Protein AF-A0A8R1IJ86-F1 (afdb_monomer_lite)

Secondary structure (DSSP, 8-state):
-HHHHHHHHHHHHHHHHHHHHHHHHHHGGG--SHHHHHHHHHHHHHHH---HHHHHHHHHHHHHHHHHHHHHTT--HHHHHHHHHHHHHHHIIIIIS-HHHHHHHHHHTS----HHHHHHHHTS-HHHHHHHHHHHHHHHHHHHHHHSSTT-SS--HHHHHHHHHHHHHHHHHHHHHHHHHHHHT--SHHHHHHHHHHHHHHHHSS--SSS-HHHHHHHHHHHHHHHHHHHHHHHHHHHHHHHHHHHHHHT--S----TT--------TTGGG---HHHHHHHS--

InterPro domains:
  IPR033370 Conserved oligomeric Golgi complex subunit 1 [PTHR31658] (14-273)

Foldseek 3Di:
DVVVVVVVVVVVVVVVLVVLLVVLLVVLLPDLDLVVLLVSLLSCCLSVVDAPVRSLVSSLVSPLVNLLVCVVVVHDLLVSLVSLQSSVVSLCVCQVVPVSLVSNCVCLVLPDDDVVRVVVLVPDDPVVVVVVSVVSPVSSVSSCVRQVPPPNGRDDPVVSLVSSAVSLLSSLQSLLVVVLVVLVPDQDVVVLVVVLVSLVVSLVPNHDPRDDSVVSSCSNNPCSSVVSVVVNVVVVVVVVVVVVVVVVVVVPPDDPPPPDPPPPDDPDPVVVPVDDPVVVVVPPPD

Structure (mmCIF, N/CA/C/O backbone):
data_AF-A0A8R1IJ86-F1
#
_entry.id   AF-A0A8R1IJ86-F1
#
loop_
_atom_site.group_PDB
_atom_site.id
_atom_site.type_symbol
_atom_site.label_atom_id
_atom_site.label_alt_id
_atom_site.label_comp_id
_atom_site.label_asym_id
_atom_site.label_entity_id
_atom_site.label_seq_id
_atom_site.pdbx_PDB_ins_code
_atom_site.Cartn_x
_atom_site.Cartn_y
_atom_site.Cartn_z
_atom_site.occupancy
_atom_site.B_iso_or_equiv
_atom_site.auth_seq_id
_atom_site.auth_comp_id
_atom_site.auth_asym_id
_atom_site.auth_atom_id
_atom_site.pdbx_PDB_model_num
ATOM 1 N N . MET A 1 1 ? 6.466 -5.360 -50.236 1.00 48.94 1 MET A N 1
ATOM 2 C CA . MET A 1 1 ? 6.779 -6.448 -49.278 1.00 48.94 1 MET A CA 1
ATOM 3 C C . MET A 1 1 ? 7.323 -5.899 -47.957 1.00 48.94 1 MET A C 1
ATOM 5 O O . MET A 1 1 ? 6.721 -6.167 -46.926 1.00 48.94 1 MET A O 1
ATOM 9 N N . VAL A 1 2 ? 8.349 -5.038 -47.994 1.00 50.25 2 VAL A N 1
ATOM 10 C CA . VAL A 1 2 ? 8.960 -4.375 -46.820 1.00 50.25 2 VAL A CA 1
ATOM 11 C C . VAL A 1 2 ? 7.946 -3.646 -45.922 1.00 50.25 2 VAL A C 1
ATOM 13 O O . VAL A 1 2 ? 7.931 -3.886 -44.724 1.00 50.25 2 VAL A O 1
ATOM 16 N N . HIS A 1 3 ? 7.009 -2.867 -46.477 1.00 49.59 3 HIS A N 1
ATOM 17 C CA . HIS A 1 3 ? 5.967 -2.190 -45.679 1.00 49.59 3 HIS A CA 1
ATOM 18 C C . HIS A 1 3 ? 5.012 -3.137 -44.930 1.00 49.59 3 HIS A C 1
ATOM 20 O O . HIS A 1 3 ? 4.525 -2.793 -43.857 1.00 49.59 3 HIS A O 1
ATOM 26 N N . LYS A 1 4 ? 4.736 -4.329 -45.477 1.00 52.56 4 LYS A N 1
ATOM 27 C CA . LYS A 1 4 ? 3.852 -5.323 -44.841 1.00 52.56 4 LYS A CA 1
ATOM 28 C C . LYS A 1 4 ? 4.562 -6.000 -43.665 1.00 52.56 4 LYS A C 1
ATOM 30 O O . LYS A 1 4 ? 3.954 -6.187 -42.618 1.00 52.56 4 LYS A O 1
ATOM 35 N N . ILE A 1 5 ? 5.850 -6.303 -43.838 1.00 53.22 5 ILE A N 1
ATOM 36 C CA . ILE A 1 5 ? 6.720 -6.878 -42.803 1.00 53.22 5 ILE A CA 1
ATOM 37 C C . ILE A 1 5 ? 6.980 -5.848 -41.699 1.00 53.22 5 ILE A C 1
ATOM 39 O O . ILE A 1 5 ? 6.774 -6.158 -40.532 1.00 53.22 5 ILE A O 1
ATOM 43 N N . ALA A 1 6 ? 7.315 -4.605 -42.059 1.00 51.09 6 ALA A N 1
ATOM 44 C CA . ALA A 1 6 ? 7.502 -3.511 -41.110 1.00 51.09 6 ALA A CA 1
ATOM 45 C C . ALA A 1 6 ? 6.241 -3.276 -40.265 1.00 51.09 6 ALA A C 1
ATOM 47 O O . ALA A 1 6 ? 6.323 -3.269 -39.044 1.00 51.09 6 ALA A O 1
ATOM 48 N N . ARG A 1 7 ? 5.056 -3.201 -40.889 1.00 56.81 7 ARG A N 1
ATOM 49 C CA . ARG A 1 7 ? 3.781 -3.038 -40.169 1.00 56.81 7 ARG A CA 1
ATOM 50 C C . ARG A 1 7 ? 3.459 -4.224 -39.251 1.00 56.81 7 ARG A C 1
ATOM 52 O O . ARG A 1 7 ? 2.974 -4.020 -38.143 1.00 56.81 7 ARG A O 1
ATOM 59 N N . ALA A 1 8 ? 3.741 -5.454 -39.684 1.00 61.94 8 ALA A N 1
ATOM 60 C CA . ALA A 1 8 ? 3.558 -6.644 -38.853 1.00 61.94 8 ALA A CA 1
ATOM 61 C C . ALA A 1 8 ? 4.520 -6.666 -37.650 1.00 61.94 8 ALA A C 1
ATOM 63 O O . ALA A 1 8 ? 4.108 -7.019 -36.546 1.00 61.94 8 ALA A O 1
ATOM 64 N N . MET A 1 9 ? 5.775 -6.247 -37.839 1.00 64.44 9 MET A N 1
ATOM 65 C CA . MET A 1 9 ? 6.746 -6.101 -36.752 1.00 64.44 9 MET A CA 1
ATOM 66 C C . MET A 1 9 ? 6.346 -4.991 -35.779 1.00 64.44 9 MET A C 1
ATOM 68 O O . MET A 1 9 ? 6.380 -5.220 -34.575 1.00 64.44 9 MET A O 1
ATOM 72 N N . THR A 1 10 ? 5.880 -3.837 -36.271 1.00 70.19 10 THR A N 1
ATOM 73 C CA . THR A 1 10 ? 5.352 -2.759 -35.422 1.00 70.19 10 THR A CA 1
ATOM 74 C C . THR A 1 10 ? 4.207 -3.256 -34.543 1.00 70.19 10 THR A C 1
ATOM 76 O O . THR A 1 10 ? 4.240 -3.041 -33.336 1.00 70.19 10 THR A O 1
ATOM 79 N N . ASN A 1 11 ? 3.237 -3.983 -35.107 1.00 73.75 11 ASN A N 1
ATOM 80 C CA . ASN A 1 11 ? 2.118 -4.526 -34.332 1.00 73.75 11 ASN A CA 1
ATOM 81 C C . ASN A 1 11 ? 2.580 -5.507 -33.244 1.00 73.75 11 ASN A C 1
ATOM 83 O O . ASN A 1 11 ? 2.076 -5.455 -32.127 1.00 73.75 11 ASN A O 1
ATOM 87 N N . ARG A 1 12 ? 3.548 -6.381 -33.550 1.00 74.81 12 ARG A N 1
ATOM 88 C CA . ARG A 1 12 ? 4.109 -7.318 -32.563 1.00 74.81 12 ARG A CA 1
ATOM 89 C C . ARG A 1 12 ? 4.843 -6.588 -31.441 1.00 74.81 12 ARG A C 1
ATOM 91 O O . ARG A 1 12 ? 4.622 -6.914 -30.286 1.00 74.81 12 ARG A O 1
ATOM 98 N N . ILE A 1 13 ? 5.658 -5.585 -31.770 1.00 74.25 13 ILE A N 1
ATOM 99 C CA . ILE A 1 13 ? 6.383 -4.777 -30.778 1.00 74.25 13 ILE A CA 1
ATOM 100 C C . ILE A 1 13 ? 5.401 -4.045 -29.860 1.00 74.25 13 ILE A C 1
ATOM 102 O O . ILE A 1 13 ? 5.571 -4.064 -28.645 1.00 74.25 13 ILE A O 1
ATOM 106 N N . VAL A 1 14 ? 4.353 -3.438 -30.425 1.00 77.00 14 VAL A N 1
ATOM 107 C CA . VAL A 1 14 ? 3.310 -2.758 -29.643 1.00 77.00 14 VAL A CA 1
ATOM 108 C C . VAL A 1 14 ? 2.578 -3.742 -28.729 1.00 77.00 14 VAL A C 1
ATOM 110 O O . VAL A 1 14 ? 2.388 -3.440 -27.555 1.00 77.00 14 VAL A O 1
ATOM 113 N N . ALA A 1 15 ? 2.222 -4.929 -29.227 1.00 79.19 15 ALA A N 1
ATOM 114 C CA . ALA A 1 15 ? 1.566 -5.958 -28.422 1.00 79.19 15 ALA A CA 1
ATOM 115 C C . ALA A 1 15 ? 2.462 -6.449 -27.273 1.00 79.19 15 ALA A C 1
ATOM 117 O O . ALA A 1 15 ? 2.019 -6.489 -26.131 1.00 79.19 15 ALA A O 1
ATOM 118 N N . THR A 1 16 ? 3.734 -6.755 -27.546 1.00 82.44 16 THR A N 1
ATOM 119 C CA . THR A 1 16 ? 4.697 -7.169 -26.514 1.00 82.44 16 THR A CA 1
ATOM 120 C C . THR A 1 16 ? 4.923 -6.073 -25.480 1.00 82.44 16 THR A C 1
ATOM 122 O O . THR A 1 16 ? 4.974 -6.362 -24.290 1.00 82.44 16 THR A O 1
ATOM 125 N N . ARG A 1 17 ? 5.017 -4.809 -25.906 1.00 81.69 17 ARG A N 1
ATOM 126 C CA . ARG A 1 17 ? 5.111 -3.679 -24.980 1.00 81.69 17 ARG A CA 1
ATOM 127 C C . ARG A 1 17 ? 3.884 -3.601 -24.073 1.00 81.69 17 ARG A C 1
ATOM 129 O O . ARG A 1 17 ? 4.055 -3.498 -22.868 1.00 81.69 17 ARG A O 1
ATOM 136 N N . SER A 1 18 ? 2.681 -3.675 -24.638 1.00 84.94 18 SER A N 1
ATOM 137 C CA . SER A 1 18 ? 1.435 -3.634 -23.865 1.00 84.94 18 SER A CA 1
ATOM 138 C C . SER A 1 18 ? 1.344 -4.785 -22.861 1.00 84.94 18 SER A C 1
ATOM 140 O O . SER A 1 18 ? 0.905 -4.574 -21.736 1.00 84.94 18 SER A O 1
ATOM 142 N N . GLU A 1 19 ? 1.775 -5.984 -23.253 1.00 89.12 19 GLU A N 1
ATOM 143 C CA . GLU A 1 19 ? 1.813 -7.153 -22.372 1.00 89.12 19 GLU A CA 1
ATOM 144 C C . GLU A 1 19 ? 2.788 -6.942 -21.208 1.00 89.12 19 GLU A C 1
ATOM 146 O O . GLU A 1 19 ? 2.431 -7.151 -20.054 1.00 89.12 19 GLU A O 1
ATOM 151 N N . LEU A 1 20 ? 4.000 -6.449 -21.485 1.00 86.88 20 LEU A N 1
ATOM 152 C CA . LEU A 1 20 ? 4.981 -6.138 -20.442 1.00 86.88 20 LEU A CA 1
ATOM 153 C C . LEU A 1 20 ? 4.510 -5.007 -19.521 1.00 86.88 20 LEU A C 1
ATOM 155 O O . LEU A 1 20 ? 4.770 -5.044 -18.32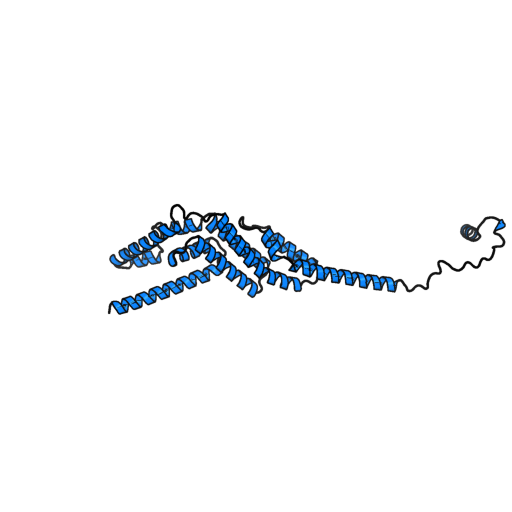3 1.00 86.88 20 LEU A O 1
ATOM 159 N N . GLU A 1 21 ? 3.824 -3.994 -20.055 1.00 88.12 21 GLU A N 1
ATOM 160 C CA . GLU A 1 21 ? 3.236 -2.919 -19.252 1.00 88.12 21 GLU A CA 1
ATOM 161 C C . GLU A 1 21 ? 2.159 -3.460 -18.305 1.00 88.12 21 GLU A C 1
ATOM 163 O O . GLU A 1 21 ? 2.155 -3.092 -17.129 1.00 88.12 21 GLU A O 1
ATOM 168 N N . PHE A 1 22 ? 1.304 -4.363 -18.794 1.00 88.81 22 PHE A N 1
ATOM 169 C CA . PHE A 1 22 ? 0.301 -5.044 -17.982 1.00 88.81 22 PHE A CA 1
ATOM 170 C C . PHE A 1 22 ? 0.952 -5.905 -16.897 1.00 88.81 22 PHE A C 1
ATOM 172 O O . PHE A 1 22 ? 0.697 -5.677 -15.718 1.00 88.81 22 PHE A O 1
ATOM 179 N N . GLN A 1 23 ? 1.862 -6.810 -17.270 1.00 89.00 23 GLN A N 1
ATOM 180 C CA . GLN A 1 23 ? 2.568 -7.690 -16.332 1.00 89.00 23 GLN A CA 1
ATOM 181 C C . GLN A 1 23 ? 3.299 -6.896 -15.250 1.00 89.00 23 GLN A C 1
ATOM 183 O O . GLN A 1 23 ? 3.152 -7.183 -14.067 1.00 89.00 23 GLN A O 1
ATOM 188 N N . ASN A 1 24 ? 4.031 -5.848 -15.634 1.00 87.69 24 ASN A N 1
ATOM 189 C CA . ASN A 1 24 ? 4.742 -5.004 -14.681 1.00 87.69 24 ASN A CA 1
ATOM 190 C C . ASN A 1 24 ? 3.798 -4.295 -13.701 1.00 87.69 24 ASN A C 1
ATOM 192 O O . ASN A 1 24 ? 4.142 -4.105 -12.536 1.00 87.69 24 ASN A O 1
ATOM 196 N N . SER A 1 25 ? 2.621 -3.879 -14.175 1.00 86.44 25 SER A N 1
ATOM 197 C CA . SER A 1 25 ? 1.614 -3.223 -13.343 1.00 86.44 25 SER A CA 1
ATOM 198 C C . SER A 1 25 ? 0.925 -4.204 -12.396 1.00 86.44 25 SER A C 1
ATOM 200 O O . SER A 1 25 ? 0.721 -3.866 -11.232 1.00 86.44 25 SER A O 1
ATOM 202 N N . SER A 1 26 ? 0.612 -5.410 -12.874 1.00 86.62 26 SER A N 1
ATOM 203 C CA . SER A 1 26 ? 0.025 -6.485 -12.075 1.00 86.62 26 SER A CA 1
ATOM 204 C C . SER A 1 26 ? 0.980 -6.961 -10.987 1.00 86.62 26 SER A C 1
ATOM 206 O O . SER A 1 26 ? 0.584 -7.001 -9.833 1.00 86.62 26 SER A O 1
ATOM 208 N N . THR A 1 27 ? 2.248 -7.224 -11.311 1.00 87.06 27 THR A N 1
ATOM 209 C CA . THR A 1 27 ? 3.241 -7.681 -10.323 1.00 87.06 27 THR A CA 1
ATOM 210 C C . THR A 1 27 ? 3.477 -6.652 -9.219 1.00 87.06 27 THR A C 1
ATOM 212 O O . THR A 1 27 ? 3.768 -7.027 -8.092 1.00 87.06 27 THR A O 1
ATOM 215 N N . LEU A 1 28 ? 3.347 -5.350 -9.502 1.00 87.69 28 LEU A N 1
ATOM 216 C CA . LEU A 1 28 ? 3.564 -4.297 -8.502 1.00 87.69 28 LEU A CA 1
ATOM 217 C C . LEU A 1 28 ? 2.528 -4.314 -7.362 1.00 87.69 28 LEU A C 1
ATOM 219 O O . LEU A 1 28 ? 2.801 -3.781 -6.288 1.00 87.69 28 LEU A O 1
ATOM 223 N N . LEU A 1 29 ? 1.354 -4.907 -7.589 1.00 84.12 29 LEU A N 1
ATOM 224 C CA . LEU A 1 29 ? 0.253 -4.963 -6.627 1.00 84.12 29 LEU A CA 1
ATOM 225 C C . LEU A 1 29 ? 0.674 -5.707 -5.344 1.00 84.12 29 LEU A C 1
ATOM 227 O O . LEU A 1 29 ? 0.484 -5.208 -4.235 1.00 84.12 29 LEU A O 1
ATOM 231 N N . ASP A 1 30 ? 1.384 -6.816 -5.504 1.00 79.19 30 ASP A N 1
ATOM 232 C CA . ASP A 1 30 ? 1.721 -7.781 -4.454 1.00 79.19 30 ASP A CA 1
ATOM 233 C C . ASP A 1 30 ? 3.078 -7.481 -3.788 1.00 79.19 30 ASP A C 1
ATOM 235 O O . ASP A 1 30 ? 3.518 -8.175 -2.869 1.00 79.19 30 ASP A O 1
ATOM 239 N N . VAL A 1 31 ? 3.793 -6.464 -4.272 1.00 87.75 31 VAL A N 1
ATOM 240 C CA . VAL A 1 31 ? 5.193 -6.246 -3.913 1.00 87.75 31 VAL A CA 1
ATOM 241 C C . VAL A 1 31 ? 5.303 -5.374 -2.668 1.00 87.75 31 VAL A C 1
ATOM 243 O O . VAL A 1 31 ? 5.152 -4.158 -2.714 1.00 87.75 31 VAL A O 1
ATOM 246 N N . SER A 1 32 ? 5.624 -6.020 -1.550 1.00 85.19 32 SER A N 1
ATOM 247 C CA . SER A 1 32 ? 5.861 -5.385 -0.248 1.00 85.19 32 SER A CA 1
ATOM 248 C C . SER A 1 32 ? 7.339 -5.346 0.158 1.00 85.19 32 SER A C 1
ATOM 250 O O . SER A 1 32 ? 7.676 -4.791 1.203 1.00 85.19 32 SER A O 1
ATOM 252 N N . ARG A 1 33 ? 8.234 -5.924 -0.658 1.00 90.00 33 ARG A N 1
ATOM 253 C CA . ARG A 1 33 ? 9.679 -5.945 -0.401 1.00 90.00 33 ARG A CA 1
ATOM 254 C C . ARG A 1 33 ? 10.420 -4.842 -1.171 1.00 90.00 33 ARG A C 1
ATOM 256 O O . ARG A 1 33 ? 10.182 -4.710 -2.375 1.00 90.00 33 ARG A O 1
ATOM 263 N N . PRO A 1 34 ? 11.366 -4.121 -0.539 1.00 89.06 34 PRO A N 1
ATOM 264 C CA . PRO A 1 34 ? 12.101 -3.031 -1.187 1.00 89.06 34 PRO A CA 1
ATOM 265 C C . PRO A 1 34 ? 12.904 -3.459 -2.421 1.00 89.06 34 PRO A C 1
ATOM 267 O O . PRO A 1 34 ? 12.869 -2.780 -3.446 1.00 89.06 34 PRO A O 1
ATOM 270 N N . ASP A 1 35 ? 13.576 -4.611 -2.368 1.00 88.06 35 ASP A N 1
ATOM 271 C CA . ASP A 1 35 ? 14.379 -5.142 -3.476 1.00 88.06 35 ASP A CA 1
ATOM 272 C C . ASP A 1 35 ? 13.520 -5.450 -4.711 1.00 88.06 35 ASP A C 1
ATOM 274 O O . ASP A 1 35 ? 13.858 -5.086 -5.840 1.00 88.06 35 ASP A O 1
ATOM 278 N N . TRP A 1 36 ? 12.360 -6.067 -4.499 1.00 91.38 36 TRP A N 1
ATOM 279 C CA . TRP A 1 36 ? 11.422 -6.385 -5.574 1.00 91.38 36 TRP A CA 1
ATOM 280 C C . TRP A 1 36 ? 10.733 -5.128 -6.110 1.00 91.38 36 TRP A C 1
ATOM 282 O O . TRP A 1 36 ? 10.617 -4.971 -7.327 1.00 91.38 36 TRP A O 1
ATOM 292 N N . ALA A 1 37 ? 10.343 -4.202 -5.226 1.00 93.19 37 ALA A N 1
ATOM 293 C CA . ALA A 1 37 ? 9.741 -2.926 -5.609 1.00 93.19 37 ALA A CA 1
ATOM 294 C C . ALA A 1 37 ? 10.712 -2.105 -6.460 1.00 93.19 37 ALA A C 1
ATOM 296 O O . ALA A 1 37 ? 10.321 -1.568 -7.495 1.00 93.19 37 ALA A O 1
ATOM 297 N N . THR A 1 38 ? 11.992 -2.079 -6.085 1.00 91.56 38 THR A N 1
ATOM 298 C CA . THR A 1 38 ? 13.053 -1.407 -6.844 1.00 91.56 38 THR A CA 1
ATOM 299 C C . THR A 1 38 ? 13.148 -1.948 -8.261 1.00 91.56 38 THR A C 1
ATOM 301 O O . THR A 1 38 ? 13.112 -1.173 -9.219 1.00 91.56 38 THR A O 1
ATOM 304 N N . ASN A 1 39 ? 13.225 -3.272 -8.411 1.00 89.50 39 ASN A N 1
ATOM 305 C CA . ASN A 1 39 ? 13.313 -3.915 -9.721 1.00 89.50 39 ASN A CA 1
ATOM 306 C C . ASN A 1 39 ? 12.084 -3.600 -10.578 1.00 89.50 39 ASN A C 1
ATOM 308 O O . ASN A 1 39 ? 12.215 -3.201 -11.737 1.00 89.50 39 ASN A O 1
ATOM 312 N N . GLN A 1 40 ? 10.894 -3.727 -9.991 1.00 91.88 40 GLN A N 1
ATOM 313 C CA . GLN A 1 40 ? 9.635 -3.556 -10.703 1.00 91.88 40 GLN A CA 1
ATOM 314 C C . GLN A 1 40 ? 9.404 -2.099 -11.128 1.00 91.88 40 GLN A C 1
ATOM 316 O O . GLN A 1 40 ? 9.049 -1.834 -12.279 1.00 91.88 40 GLN A O 1
ATOM 321 N N . LEU A 1 41 ? 9.660 -1.141 -10.234 1.00 92.50 41 LEU A N 1
ATOM 322 C CA . LEU A 1 41 ? 9.555 0.291 -10.519 1.00 92.50 41 LEU A CA 1
ATOM 323 C C . LEU A 1 41 ? 10.626 0.756 -11.503 1.00 92.50 41 LEU A C 1
ATOM 325 O O . LEU A 1 41 ? 10.326 1.562 -12.381 1.00 92.50 41 LEU A O 1
ATOM 329 N N . THR A 1 42 ? 11.842 0.209 -11.425 1.00 88.69 42 THR A N 1
ATOM 330 C CA . THR A 1 42 ? 12.892 0.471 -12.417 1.00 88.69 42 THR A CA 1
ATOM 331 C C . THR A 1 42 ? 12.460 -0.036 -13.790 1.00 88.69 42 THR A C 1
ATOM 333 O O . THR A 1 42 ? 12.518 0.717 -14.758 1.00 88.69 42 THR A O 1
ATOM 336 N N . ALA A 1 43 ? 11.939 -1.262 -13.896 1.00 88.25 43 ALA A N 1
ATOM 337 C CA . ALA A 1 43 ? 11.425 -1.796 -15.159 1.00 88.25 43 ALA A CA 1
ATOM 338 C C . ALA A 1 43 ? 10.296 -0.925 -15.742 1.00 88.25 43 ALA A C 1
ATOM 340 O O . ALA A 1 43 ? 10.292 -0.633 -16.940 1.00 88.25 43 ALA A O 1
ATOM 341 N N . ILE A 1 44 ? 9.377 -0.443 -14.898 1.00 89.94 44 ILE A N 1
ATOM 342 C CA . ILE A 1 44 ? 8.315 0.488 -15.304 1.00 89.94 44 ILE A CA 1
ATOM 343 C C . ILE A 1 44 ? 8.901 1.824 -15.777 1.00 89.94 44 ILE A C 1
ATOM 345 O O . ILE A 1 44 ? 8.475 2.341 -16.812 1.00 89.94 44 ILE A O 1
ATOM 349 N N . ALA A 1 45 ? 9.885 2.375 -15.064 1.00 87.31 45 ALA A N 1
ATOM 350 C CA . ALA A 1 45 ? 10.560 3.611 -15.448 1.00 87.31 45 ALA A CA 1
ATOM 351 C C . ALA A 1 45 ? 11.205 3.480 -16.835 1.00 87.31 45 ALA A C 1
ATOM 353 O O . ALA A 1 45 ? 11.011 4.347 -17.685 1.00 87.31 45 ALA A O 1
ATOM 354 N N . LEU A 1 46 ? 11.899 2.366 -17.095 1.00 82.81 46 LEU A N 1
ATOM 355 C CA . LEU A 1 46 ? 12.542 2.083 -18.381 1.00 82.81 46 LEU A CA 1
ATOM 356 C C . LEU A 1 46 ? 11.524 1.906 -19.518 1.00 82.81 46 LEU A C 1
ATOM 358 O O . LEU A 1 46 ? 11.722 2.435 -20.610 1.00 82.81 46 LEU A O 1
ATOM 362 N N . LEU A 1 47 ? 10.436 1.170 -19.270 1.00 85.06 47 LEU A N 1
ATOM 363 C CA . LEU A 1 47 ? 9.453 0.811 -20.296 1.00 85.06 47 LEU A CA 1
ATOM 364 C C . LEU A 1 47 ? 8.501 1.967 -20.637 1.00 85.06 47 LEU A C 1
ATOM 366 O O . LEU A 1 47 ? 8.177 2.190 -21.805 1.00 85.06 47 LEU A O 1
ATOM 370 N N . GLN A 1 48 ? 8.048 2.704 -19.621 1.00 85.56 48 GLN A N 1
ATOM 371 C CA . GLN A 1 48 ? 7.005 3.728 -19.749 1.00 85.56 48 GLN A CA 1
ATOM 372 C C . GLN A 1 48 ? 7.548 5.160 -19.654 1.00 85.56 48 GLN A C 1
ATOM 374 O O . GLN A 1 48 ? 6.857 6.103 -20.037 1.00 85.56 48 GLN A O 1
ATOM 379 N N . GLY A 1 49 ? 8.783 5.355 -19.179 1.00 80.19 49 GLY A N 1
ATOM 380 C CA . GLY A 1 49 ? 9.397 6.679 -19.050 1.00 80.19 49 GLY A CA 1
ATOM 381 C C . GLY A 1 49 ? 8.726 7.573 -18.002 1.00 80.19 49 GLY A C 1
ATOM 382 O O . GLY A 1 49 ? 8.683 8.795 -18.209 1.00 80.19 49 GLY A O 1
ATOM 383 N N . LYS A 1 50 ? 8.171 6.960 -16.944 1.00 85.94 50 LYS A N 1
ATOM 384 C CA . LYS A 1 50 ? 7.571 7.633 -15.781 1.00 85.94 50 LYS A CA 1
ATOM 385 C C . LYS A 1 50 ? 8.645 8.293 -14.920 1.00 85.94 50 LYS A C 1
ATOM 387 O O . LYS A 1 50 ? 9.716 7.717 -14.748 1.00 85.94 50 LYS A O 1
ATOM 392 N N . ASP A 1 51 ? 8.346 9.474 -14.382 1.00 85.69 51 ASP A N 1
ATOM 393 C CA . ASP A 1 51 ? 9.207 10.144 -13.401 1.00 85.69 51 ASP A CA 1
ATOM 394 C C . ASP A 1 51 ? 9.077 9.544 -11.985 1.00 85.69 51 ASP A C 1
ATOM 396 O O . ASP A 1 51 ? 8.164 8.767 -11.710 1.00 85.69 51 ASP A O 1
ATOM 400 N N . ILE A 1 52 ? 9.993 9.896 -11.073 1.00 88.00 52 ILE A N 1
ATOM 401 C CA . ILE A 1 52 ? 10.013 9.357 -9.700 1.00 88.00 52 ILE A CA 1
ATOM 402 C C . ILE A 1 52 ? 8.708 9.656 -8.938 1.00 88.00 52 ILE A C 1
ATOM 404 O O . ILE A 1 52 ? 8.235 8.808 -8.182 1.00 88.00 52 ILE A O 1
ATOM 408 N N . GLY A 1 53 ? 8.090 10.821 -9.154 1.00 89.31 53 GLY A N 1
ATOM 409 C CA . GLY A 1 53 ? 6.811 11.171 -8.531 1.00 89.31 53 GLY A CA 1
ATOM 410 C C . GLY A 1 53 ? 5.663 10.306 -9.052 1.00 89.31 53 GLY A C 1
ATOM 411 O O . GLY A 1 53 ? 4.873 9.783 -8.271 1.00 89.31 53 GLY A O 1
ATOM 412 N N . GLN A 1 54 ? 5.621 10.080 -10.364 1.00 91.00 54 GLN A N 1
ATOM 413 C CA . GLN A 1 54 ? 4.659 9.189 -11.014 1.00 91.00 54 GLN A CA 1
ATOM 414 C C . GLN A 1 54 ? 4.837 7.724 -10.601 1.00 91.00 54 GLN A C 1
ATOM 416 O O . GLN A 1 54 ? 3.858 6.980 -10.560 1.00 91.00 54 GLN A O 1
ATOM 421 N N . LEU A 1 55 ? 6.071 7.292 -10.324 1.00 92.31 55 LEU A N 1
ATOM 422 C CA . LEU A 1 55 ? 6.360 5.955 -9.800 1.00 92.31 55 LEU A CA 1
ATOM 423 C C . LEU A 1 55 ? 5.870 5.802 -8.356 1.00 92.31 55 LEU A C 1
ATOM 425 O O . LEU A 1 55 ? 5.316 4.755 -8.028 1.00 92.31 55 LEU A O 1
ATOM 429 N N . LEU A 1 56 ? 6.014 6.840 -7.522 1.00 94.12 56 LEU A N 1
ATOM 430 C CA . LEU A 1 56 ? 5.459 6.854 -6.164 1.00 94.12 56 LEU A CA 1
ATOM 431 C C . LEU A 1 56 ? 3.932 6.750 -6.190 1.00 94.12 56 LEU A C 1
ATOM 433 O O . LEU A 1 56 ? 3.365 5.914 -5.491 1.00 94.12 56 LEU A O 1
ATOM 437 N N . ASP A 1 57 ? 3.279 7.564 -7.020 1.00 95.38 57 ASP A N 1
ATOM 438 C CA . ASP A 1 57 ? 1.820 7.547 -7.159 1.00 95.38 57 ASP A CA 1
ATOM 439 C C . ASP A 1 57 ? 1.315 6.180 -7.617 1.00 95.38 57 ASP A C 1
ATOM 441 O O . ASP A 1 57 ? 0.389 5.633 -7.020 1.00 95.38 57 ASP A O 1
ATOM 445 N N . LEU A 1 58 ? 1.974 5.593 -8.620 1.00 95.19 58 LEU A N 1
ATOM 446 C CA . LEU A 1 58 ? 1.635 4.262 -9.114 1.00 95.19 58 LEU A CA 1
ATOM 447 C C . LEU A 1 58 ? 1.815 3.186 -8.036 1.00 95.19 58 LEU A C 1
ATOM 449 O O . LEU A 1 58 ? 0.962 2.311 -7.904 1.00 95.19 58 LEU A O 1
ATOM 453 N N . TYR A 1 59 ? 2.912 3.235 -7.274 1.00 95.94 59 TYR A N 1
ATOM 454 C CA . TYR A 1 59 ? 3.153 2.280 -6.197 1.00 95.94 59 TYR A CA 1
ATOM 455 C C . TYR A 1 59 ? 2.065 2.379 -5.124 1.00 95.94 59 TYR A C 1
ATOM 457 O O . TYR A 1 59 ? 1.421 1.382 -4.814 1.00 95.94 59 TYR A O 1
ATOM 465 N N . LEU A 1 60 ? 1.786 3.582 -4.613 1.00 96.06 60 LEU A N 1
ATOM 466 C CA . LEU A 1 60 ? 0.751 3.794 -3.598 1.00 96.06 60 LEU A CA 1
ATOM 467 C C . LEU A 1 60 ? -0.642 3.377 -4.094 1.00 96.06 60 LEU A C 1
ATOM 469 O O . LEU A 1 60 ? -1.393 2.739 -3.355 1.00 96.06 60 LEU A O 1
ATOM 473 N N . GLU A 1 61 ? -0.986 3.683 -5.345 1.00 95.94 61 GLU A N 1
ATOM 474 C CA . GLU A 1 61 ? -2.247 3.253 -5.956 1.00 95.94 61 GLU A CA 1
ATOM 475 C C . GLU A 1 61 ? -2.368 1.724 -5.990 1.00 95.94 61 GLU A C 1
ATOM 477 O O . GLU A 1 61 ? -3.372 1.179 -5.529 1.00 95.94 61 GLU A O 1
ATOM 482 N N . LYS A 1 62 ? -1.323 1.020 -6.437 1.00 94.75 62 LYS A N 1
ATOM 483 C CA . LYS A 1 62 ? -1.322 -0.447 -6.499 1.00 94.75 62 LYS A CA 1
ATOM 484 C C . LYS A 1 62 ? -1.361 -1.103 -5.126 1.00 94.75 62 LYS A C 1
ATOM 486 O O . LYS A 1 62 ? -2.085 -2.076 -4.928 1.00 94.75 62 LYS A O 1
ATOM 491 N N . ARG A 1 63 ? -0.669 -0.528 -4.146 1.00 94.25 63 ARG A N 1
ATOM 492 C CA . ARG A 1 63 ? -0.726 -0.999 -2.758 1.00 94.25 63 ARG A CA 1
ATOM 493 C C . ARG A 1 63 ? -2.092 -0.756 -2.120 1.00 94.25 63 ARG A C 1
ATOM 495 O O . ARG A 1 63 ? -2.553 -1.584 -1.343 1.00 94.25 63 ARG A O 1
ATOM 502 N N . PHE A 1 64 ? -2.778 0.327 -2.486 1.00 95.12 64 PHE A N 1
ATOM 503 C CA . PHE A 1 64 ? -4.164 0.544 -2.074 1.00 95.12 64 PHE A CA 1
ATOM 504 C C . PHE A 1 64 ? -5.119 -0.490 -2.694 1.00 95.12 64 PHE A C 1
ATOM 506 O O . PHE A 1 64 ? -5.983 -1.011 -1.993 1.00 95.12 64 PHE A O 1
ATOM 513 N N . GLU A 1 65 ? -4.966 -0.810 -3.983 1.00 94.50 65 GLU A N 1
ATOM 514 C CA . GLU A 1 65 ? -5.743 -1.874 -4.641 1.00 94.50 65 GLU A CA 1
ATOM 515 C C . GLU A 1 65 ? -5.551 -3.230 -3.947 1.00 94.50 65 GLU A C 1
ATOM 517 O O . GLU A 1 65 ? -6.537 -3.909 -3.669 1.00 94.50 65 GLU A O 1
ATOM 522 N N . TYR A 1 66 ? -4.312 -3.584 -3.594 1.00 93.31 66 TYR A N 1
ATOM 523 C CA . TYR A 1 66 ? -4.018 -4.808 -2.846 1.00 93.31 66 TYR A CA 1
ATOM 524 C C . TYR A 1 66 ? -4.703 -4.835 -1.476 1.00 93.31 66 TYR A C 1
ATOM 526 O O . TYR A 1 66 ? -5.334 -5.825 -1.123 1.00 93.31 66 TYR A O 1
ATOM 534 N N . ILE A 1 67 ? -4.661 -3.735 -0.715 1.00 93.06 67 ILE A N 1
ATOM 535 C CA . ILE A 1 67 ? -5.347 -3.675 0.585 1.00 93.06 67 ILE A CA 1
ATOM 536 C C . ILE A 1 67 ? -6.860 -3.860 0.431 1.00 93.06 67 ILE A C 1
ATOM 538 O O . ILE A 1 67 ? -7.475 -4.528 1.257 1.00 93.06 67 ILE A O 1
ATOM 542 N N . ARG A 1 68 ? -7.470 -3.325 -0.632 1.00 93.38 68 ARG A N 1
ATOM 543 C CA . ARG A 1 68 ? -8.895 -3.573 -0.899 1.00 93.38 68 ARG A CA 1
ATOM 544 C C . ARG A 1 68 ? -9.184 -5.053 -1.128 1.00 93.38 68 ARG A C 1
ATOM 546 O O . ARG A 1 68 ? -10.134 -5.555 -0.546 1.00 93.38 68 ARG A O 1
ATOM 553 N N . GLN A 1 69 ? -8.345 -5.742 -1.900 1.00 92.56 69 GLN A N 1
ATOM 554 C CA . GLN A 1 69 ? -8.481 -7.188 -2.102 1.00 92.56 69 GLN A CA 1
ATOM 555 C C . GLN A 1 69 ? -8.339 -7.955 -0.785 1.00 92.56 69 GLN A C 1
ATOM 557 O O . GLN A 1 69 ? -9.144 -8.830 -0.503 1.00 92.56 69 GLN A O 1
ATOM 562 N N . LEU A 1 70 ? -7.388 -7.572 0.073 1.00 91.25 70 LEU A N 1
ATOM 563 C CA . LEU A 1 70 ? -7.233 -8.181 1.396 1.00 91.25 70 LEU A CA 1
ATOM 564 C C . LEU A 1 70 ? -8.477 -8.008 2.281 1.00 91.25 70 LEU A C 1
ATOM 566 O O . LEU A 1 70 ? -8.808 -8.905 3.059 1.00 91.25 70 LEU A O 1
ATOM 570 N N . ILE A 1 71 ? -9.152 -6.862 2.191 1.00 90.00 71 ILE A N 1
ATOM 571 C CA . ILE A 1 71 ? -10.409 -6.623 2.909 1.00 90.00 71 ILE A CA 1
ATOM 572 C C . ILE A 1 71 ? -11.513 -7.526 2.351 1.00 90.00 71 ILE A C 1
ATOM 574 O O . ILE A 1 71 ? -12.189 -8.196 3.129 1.00 90.00 71 ILE A O 1
ATOM 578 N N . ASP A 1 72 ? -11.645 -7.598 1.024 1.00 89.19 72 ASP A N 1
ATOM 579 C CA . ASP A 1 72 ? -12.633 -8.454 0.354 1.00 89.19 72 ASP A CA 1
ATOM 580 C C . ASP A 1 72 ? -12.405 -9.949 0.678 1.00 89.19 72 ASP A C 1
ATOM 582 O O . ASP A 1 72 ? -13.358 -10.700 0.894 1.00 89.19 72 ASP A O 1
ATOM 586 N N . ASP A 1 73 ? -11.145 -10.365 0.826 1.00 88.81 73 ASP A N 1
ATOM 587 C CA . ASP A 1 73 ? -10.733 -11.722 1.208 1.00 88.81 73 ASP A CA 1
ATOM 588 C C . ASP A 1 73 ? -10.863 -12.007 2.723 1.00 88.81 73 ASP A C 1
ATOM 590 O O . ASP A 1 73 ? -10.411 -13.047 3.210 1.00 88.81 73 ASP A O 1
ATOM 594 N N . SER A 1 74 ? -11.495 -11.110 3.494 1.00 78.94 74 SER A N 1
ATOM 595 C CA . SER A 1 74 ? -11.738 -11.256 4.941 1.00 78.94 74 SER A CA 1
ATOM 596 C C . SER A 1 74 ? -10.465 -11.451 5.778 1.00 78.94 74 SER A C 1
ATOM 598 O O . SER A 1 74 ? -10.453 -12.179 6.776 1.00 78.94 74 SER A O 1
ATOM 600 N N . THR A 1 75 ? -9.360 -10.811 5.386 1.00 81.50 75 THR A N 1
ATOM 601 C CA . THR A 1 75 ? -8.121 -10.854 6.175 1.00 81.50 75 THR A CA 1
ATOM 602 C C . THR A 1 75 ? -8.242 -10.085 7.494 1.00 81.50 75 THR A C 1
ATOM 604 O O . THR A 1 75 ? -9.134 -9.266 7.705 1.00 81.50 75 THR A O 1
ATOM 607 N N . THR A 1 76 ? -7.332 -10.358 8.434 1.00 89.38 76 THR A N 1
ATOM 608 C CA . THR A 1 76 ? -7.372 -9.710 9.751 1.00 89.38 76 THR A CA 1
ATOM 609 C C . THR A 1 76 ? -6.957 -8.239 9.670 1.00 89.38 76 THR A C 1
ATOM 611 O O . THR A 1 76 ? -6.041 -7.876 8.931 1.00 89.38 76 THR A O 1
ATOM 614 N N . ILE A 1 77 ? -7.549 -7.398 10.527 1.00 90.88 77 ILE A N 1
ATOM 615 C CA . ILE A 1 77 ? -7.172 -5.979 10.676 1.00 90.88 77 ILE A CA 1
ATOM 616 C C . ILE A 1 77 ? -5.658 -5.837 10.902 1.00 90.88 77 ILE A C 1
ATOM 618 O O . ILE A 1 77 ? -5.019 -4.957 10.330 1.00 90.88 77 ILE A O 1
ATOM 622 N N . LEU A 1 78 ? -5.058 -6.735 11.691 1.00 91.25 78 LEU A N 1
ATOM 623 C CA . LEU A 1 78 ? -3.619 -6.732 11.962 1.00 91.25 78 LEU A CA 1
ATOM 624 C C . LEU A 1 78 ? -2.779 -6.991 10.705 1.00 91.25 78 LEU A C 1
ATOM 626 O O . LEU A 1 78 ? -1.742 -6.351 10.548 1.00 91.25 78 LEU A O 1
ATOM 630 N N . SER A 1 79 ? -3.231 -7.873 9.808 1.00 91.56 79 SER A N 1
ATOM 631 C CA . SER A 1 79 ? -2.574 -8.111 8.517 1.00 91.56 79 SER A CA 1
ATOM 632 C C . SER A 1 79 ? -2.585 -6.853 7.652 1.00 91.56 79 SER A C 1
ATOM 634 O O . SER A 1 79 ? -1.578 -6.520 7.037 1.00 91.56 79 SER A O 1
ATOM 636 N N . ILE A 1 80 ? -3.698 -6.116 7.640 1.00 92.56 80 ILE A N 1
ATOM 637 C CA . ILE A 1 80 ? -3.800 -4.858 6.892 1.00 92.56 80 ILE A CA 1
ATOM 638 C C . ILE A 1 80 ? -2.853 -3.807 7.478 1.00 92.56 80 ILE A C 1
ATOM 640 O O . ILE A 1 80 ? -2.121 -3.159 6.732 1.00 92.56 80 ILE A O 1
ATOM 644 N N . VAL A 1 81 ? -2.807 -3.668 8.808 1.00 92.75 81 VAL A N 1
ATOM 645 C CA . VAL A 1 81 ? -1.858 -2.759 9.475 1.00 92.75 81 VAL A CA 1
ATOM 646 C C . VAL A 1 81 ? -0.406 -3.131 9.150 1.00 92.75 81 VAL A C 1
ATOM 648 O O . VAL A 1 81 ? 0.413 -2.243 8.915 1.00 92.75 81 VAL A O 1
ATOM 651 N N . ASP A 1 82 ? -0.076 -4.420 9.102 1.00 92.50 82 ASP A N 1
ATOM 652 C CA . ASP A 1 82 ? 1.262 -4.888 8.730 1.00 92.50 82 ASP A CA 1
ATOM 653 C C . ASP A 1 82 ? 1.614 -4.542 7.272 1.00 92.50 82 ASP A C 1
ATOM 655 O O . ASP A 1 82 ? 2.688 -4.009 6.989 1.00 92.50 82 ASP A O 1
ATOM 659 N N . GLU A 1 83 ? 0.683 -4.733 6.338 1.00 92.88 83 GLU A N 1
ATOM 660 C CA . GLU A 1 83 ? 0.879 -4.343 4.937 1.00 92.88 83 GLU A CA 1
ATOM 661 C C . GLU A 1 83 ? 0.980 -2.823 4.751 1.00 92.88 83 GLU A C 1
ATOM 663 O O . GLU A 1 83 ? 1.729 -2.357 3.881 1.00 92.88 83 GLU A O 1
ATOM 668 N N . MET A 1 84 ? 0.305 -2.034 5.594 1.00 93.50 84 MET A N 1
ATOM 669 C CA . MET A 1 84 ? 0.496 -0.583 5.637 1.00 93.50 84 MET A CA 1
ATOM 670 C C . MET A 1 84 ? 1.924 -0.217 6.037 1.00 93.50 84 MET A C 1
ATOM 672 O O . MET A 1 84 ? 2.559 0.587 5.351 1.00 93.50 84 MET A O 1
ATOM 676 N N . LYS A 1 85 ? 2.464 -0.844 7.087 1.00 93.38 85 LYS A N 1
ATOM 677 C CA . LYS A 1 85 ? 3.854 -0.625 7.510 1.00 93.38 85 LYS A CA 1
ATOM 678 C C . LYS A 1 85 ? 4.847 -0.997 6.423 1.00 93.38 85 LYS A C 1
ATOM 680 O O . LYS A 1 85 ? 5.716 -0.190 6.109 1.00 93.38 85 LYS A O 1
ATOM 685 N N . LYS A 1 86 ? 4.714 -2.187 5.828 1.00 93.69 86 LYS A N 1
ATOM 686 C CA . LYS A 1 86 ? 5.607 -2.635 4.747 1.00 93.69 86 LYS A CA 1
ATOM 687 C C . LYS A 1 86 ? 5.583 -1.658 3.580 1.00 93.69 86 LYS A C 1
ATOM 689 O O . LYS A 1 86 ? 6.632 -1.279 3.070 1.00 93.69 86 LYS A O 1
ATOM 694 N N . THR A 1 87 ? 4.393 -1.192 3.203 1.00 95.00 87 THR A N 1
ATOM 695 C CA . THR A 1 87 ? 4.237 -0.202 2.133 1.00 95.00 87 THR A CA 1
ATOM 696 C C . THR A 1 87 ? 4.987 1.089 2.461 1.00 95.00 87 THR A C 1
ATOM 698 O O . THR A 1 87 ? 5.776 1.551 1.641 1.00 95.00 87 THR A O 1
ATOM 701 N N . LEU A 1 88 ? 4.804 1.638 3.663 1.00 94.75 88 LEU A N 1
ATOM 702 C CA . LEU A 1 88 ? 5.486 2.858 4.104 1.00 94.75 88 LEU A CA 1
ATOM 703 C C . LEU A 1 88 ? 7.008 2.678 4.228 1.00 94.75 88 LEU A C 1
ATOM 705 O O . LEU A 1 88 ? 7.750 3.579 3.843 1.00 94.75 88 LEU A O 1
ATOM 709 N N . ALA A 1 89 ? 7.479 1.516 4.689 1.00 93.62 89 ALA A N 1
ATOM 710 C CA . ALA A 1 89 ? 8.903 1.191 4.766 1.00 93.62 89 ALA A CA 1
ATOM 711 C C . ALA A 1 89 ? 9.556 1.173 3.375 1.00 93.62 89 ALA A C 1
ATOM 713 O O . ALA A 1 89 ? 10.603 1.786 3.174 1.00 93.62 89 ALA A O 1
ATOM 714 N N . VAL A 1 90 ? 8.897 0.549 2.390 1.00 94.75 90 VAL A N 1
ATOM 715 C CA . VAL A 1 90 ? 9.341 0.594 0.988 1.00 94.75 90 VAL A CA 1
ATOM 716 C C . VAL A 1 90 ? 9.365 2.033 0.479 1.00 94.75 90 VAL A C 1
ATOM 718 O O . VAL A 1 90 ? 10.310 2.422 -0.203 1.00 94.75 90 VAL A O 1
ATOM 721 N N . VAL A 1 91 ? 8.359 2.850 0.810 1.00 94.56 91 VAL A N 1
ATOM 722 C CA . VAL A 1 91 ? 8.352 4.250 0.366 1.00 94.56 91 VAL A CA 1
ATOM 723 C C . VAL A 1 91 ? 9.528 5.037 0.955 1.00 94.56 91 VAL A C 1
ATOM 725 O O . VAL A 1 91 ? 10.182 5.800 0.241 1.00 94.56 91 VAL A O 1
ATOM 728 N N . GLU A 1 92 ? 9.816 4.838 2.238 1.00 92.31 92 GLU A N 1
ATOM 729 C CA . GLU A 1 92 ? 10.938 5.473 2.928 1.00 92.31 92 GLU A CA 1
ATOM 730 C C . GLU A 1 92 ? 12.280 5.110 2.293 1.00 92.31 92 GLU A C 1
ATOM 732 O O . GLU A 1 92 ? 13.049 5.997 1.919 1.00 92.31 92 GLU A O 1
ATOM 737 N N . GLU A 1 93 ? 12.528 3.825 2.069 1.00 92.31 93 GLU A N 1
ATOM 738 C CA . GLU A 1 93 ? 13.769 3.357 1.458 1.00 92.31 93 GLU A CA 1
ATOM 739 C C . GLU A 1 93 ? 13.919 3.838 0.007 1.00 92.31 93 GLU A C 1
ATOM 741 O O . GLU A 1 93 ? 14.930 4.429 -0.378 1.00 92.31 93 GLU A O 1
ATOM 746 N N . LEU A 1 94 ? 12.886 3.655 -0.811 1.00 92.12 94 LEU A N 1
ATOM 747 C CA . LEU A 1 94 ? 13.007 3.884 -2.246 1.00 92.12 94 LEU A CA 1
ATOM 748 C C . LEU A 1 94 ? 12.952 5.362 -2.630 1.00 92.12 94 LEU A C 1
ATOM 750 O O . LEU A 1 94 ? 13.692 5.783 -3.523 1.00 92.12 94 LEU A O 1
ATOM 754 N N . PHE A 1 95 ? 12.105 6.154 -1.968 1.00 91.00 95 PHE A N 1
ATOM 755 C CA . PHE A 1 95 ? 11.798 7.519 -2.402 1.00 91.00 95 PHE A CA 1
ATOM 756 C C . PHE A 1 95 ? 12.382 8.605 -1.495 1.00 91.00 95 PHE A C 1
ATOM 758 O O . PHE A 1 95 ? 12.762 9.654 -2.021 1.00 91.00 95 PHE A O 1
ATOM 765 N N . LEU A 1 96 ? 12.485 8.381 -0.175 1.00 87.50 96 LEU A N 1
ATOM 766 C CA . LEU A 1 96 ? 13.158 9.334 0.721 1.00 87.50 96 LEU A CA 1
ATOM 767 C C . LEU A 1 96 ? 14.668 9.126 0.750 1.00 87.50 96 LEU A C 1
ATOM 769 O O . LEU A 1 96 ? 15.408 10.097 0.588 1.00 87.50 96 LEU A O 1
ATOM 773 N N . HIS A 1 97 ? 15.130 7.890 0.957 1.00 89.25 97 HIS A N 1
ATOM 774 C CA . HIS A 1 97 ? 16.568 7.601 0.983 1.00 89.25 97 HIS A CA 1
ATOM 775 C C . HIS A 1 97 ? 17.183 7.590 -0.422 1.00 89.25 97 HIS A C 1
ATOM 777 O O . HIS A 1 97 ? 18.368 7.874 -0.57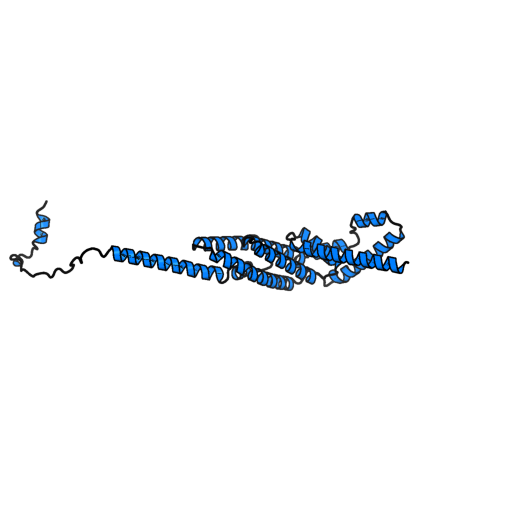0 1.00 89.25 97 HIS A O 1
ATOM 783 N N . GLY A 1 98 ? 16.369 7.363 -1.457 1.00 86.44 98 GLY A N 1
ATOM 784 C CA . GLY A 1 98 ? 16.792 7.475 -2.853 1.00 86.44 98 GLY A CA 1
ATOM 785 C C . GLY A 1 98 ? 17.342 6.191 -3.457 1.00 86.44 98 GLY A C 1
ATOM 786 O O . GLY A 1 98 ? 17.971 6.235 -4.514 1.00 86.44 98 GLY A O 1
ATOM 787 N N . GLU A 1 99 ? 17.077 5.037 -2.854 1.00 88.75 99 GLU A N 1
ATOM 788 C CA . GLU A 1 99 ? 17.538 3.757 -3.399 1.00 88.75 99 GLU A CA 1
ATOM 789 C C . GLU A 1 99 ? 16.997 3.501 -4.818 1.00 88.75 99 GLU A C 1
ATOM 791 O O . GLU A 1 99 ? 17.720 3.009 -5.687 1.00 88.75 99 GLU A O 1
ATOM 796 N N . LEU A 1 100 ? 15.769 3.945 -5.128 1.00 89.00 100 LEU A N 1
ATOM 797 C CA . LEU A 1 100 ? 15.204 3.800 -6.474 1.00 89.00 100 LEU A CA 1
ATOM 798 C C . LEU A 1 100 ? 15.979 4.607 -7.519 1.00 89.00 100 LEU A C 1
ATOM 800 O O . LEU A 1 100 ? 16.235 4.115 -8.620 1.00 89.00 100 LEU A O 1
ATOM 804 N N . ILE A 1 101 ? 16.373 5.842 -7.191 1.00 85.81 101 ILE A N 1
ATOM 805 C CA . ILE A 1 101 ? 17.136 6.661 -8.136 1.00 85.81 101 ILE A CA 1
ATOM 806 C C . ILE A 1 101 ? 18.540 6.078 -8.342 1.00 85.81 101 ILE A C 1
ATOM 808 O O . ILE A 1 101 ? 19.034 6.046 -9.471 1.00 85.81 101 ILE A O 1
ATOM 812 N N . HIS A 1 102 ? 19.153 5.523 -7.292 1.00 85.12 102 HIS A N 1
ATOM 813 C CA . HIS A 1 102 ? 20.424 4.807 -7.394 1.00 85.12 102 HIS A CA 1
ATOM 814 C C . HIS A 1 102 ? 20.326 3.558 -8.279 1.00 85.12 102 HIS A C 1
ATOM 816 O O . HIS A 1 102 ? 21.202 3.338 -9.125 1.00 85.12 102 HIS A O 1
ATOM 822 N N . ALA A 1 103 ? 19.250 2.781 -8.158 1.00 85.94 103 ALA A N 1
ATOM 823 C CA . ALA A 1 103 ? 19.002 1.623 -9.010 1.00 85.94 103 ALA A CA 1
ATOM 824 C C . ALA A 1 103 ? 18.815 2.022 -10.483 1.00 85.94 103 ALA A C 1
ATOM 826 O O . ALA A 1 103 ? 19.482 1.478 -11.367 1.00 85.94 103 ALA A O 1
ATOM 827 N N . ILE A 1 104 ? 17.989 3.038 -10.752 1.00 83.50 104 ILE A N 1
ATOM 828 C CA . ILE A 1 104 ? 17.769 3.565 -12.106 1.00 83.50 104 ILE A C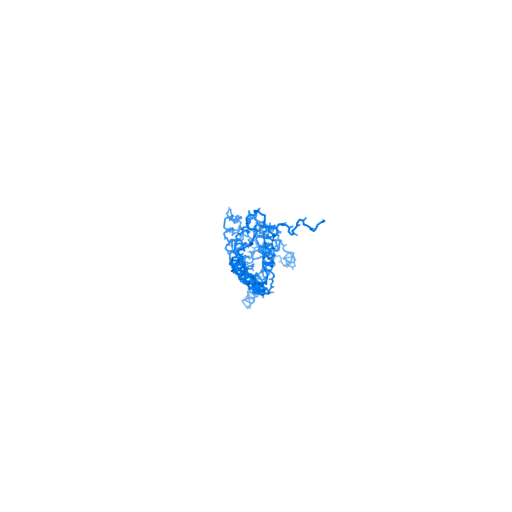A 1
ATOM 829 C C . ILE A 1 104 ? 19.085 4.068 -12.710 1.00 83.50 104 ILE A C 1
ATOM 831 O O . ILE A 1 104 ? 19.401 3.738 -13.855 1.00 83.50 104 ILE A O 1
ATOM 835 N N . HIS A 1 105 ? 19.888 4.820 -11.951 1.00 80.69 105 HIS A N 1
ATOM 836 C CA . HIS A 1 105 ? 21.204 5.279 -12.401 1.00 80.69 105 HIS A CA 1
ATOM 837 C C . HIS A 1 105 ? 22.142 4.116 -12.715 1.00 80.69 105 HIS A C 1
ATOM 839 O O . HIS A 1 105 ? 22.810 4.139 -13.747 1.00 80.69 105 HIS A O 1
ATOM 845 N N . SER A 1 106 ? 22.159 3.081 -11.876 1.00 80.31 106 SER A N 1
ATOM 846 C CA . SER A 1 106 ? 23.000 1.899 -12.085 1.00 80.31 106 SER A CA 1
ATOM 847 C C . SER A 1 106 ? 22.675 1.199 -13.406 1.00 80.31 106 SER A C 1
ATOM 849 O O . SER A 1 106 ? 23.585 0.836 -14.152 1.00 80.31 106 SER A O 1
ATOM 851 N N . VAL A 1 107 ? 21.390 1.101 -13.755 1.00 77.12 107 VAL A N 1
ATOM 852 C CA . VAL A 1 107 ? 20.954 0.549 -15.046 1.00 77.12 107 VAL A CA 1
ATOM 853 C C . VAL A 1 107 ? 21.250 1.504 -16.215 1.00 77.12 107 VAL A C 1
ATOM 855 O O . VAL A 1 107 ? 21.633 1.059 -17.296 1.00 77.12 107 VAL A O 1
ATOM 858 N N . CYS A 1 108 ? 21.140 2.820 -16.010 1.00 74.38 108 CYS A N 1
ATOM 859 C CA . CYS A 1 108 ? 21.345 3.845 -17.048 1.00 74.38 108 CYS A CA 1
ATOM 860 C C . CYS A 1 108 ? 22.815 4.271 -17.257 1.00 74.38 108 CYS A C 1
ATOM 862 O O . CYS A 1 108 ? 23.101 5.147 -18.084 1.00 74.38 108 CYS A O 1
ATOM 864 N N . ASN A 1 109 ? 23.763 3.680 -16.525 1.00 71.38 109 ASN A N 1
ATOM 865 C CA . ASN A 1 109 ? 25.197 3.969 -16.647 1.00 71.38 109 ASN A CA 1
ATOM 866 C C . ASN A 1 109 ? 25.867 3.279 -17.849 1.00 71.38 109 ASN A C 1
ATOM 868 O O . ASN A 1 109 ? 27.077 3.387 -18.029 1.00 71.38 109 ASN A O 1
ATOM 872 N N . GLY A 1 110 ? 25.097 2.577 -18.683 1.00 63.38 110 GLY A N 1
ATOM 873 C CA . GLY A 1 110 ? 25.555 1.972 -19.937 1.00 63.38 110 GLY A CA 1
ATOM 874 C C . GLY A 1 110 ? 26.406 0.707 -19.789 1.00 63.38 110 GLY A C 1
ATOM 875 O O . GLY A 1 110 ? 26.697 0.030 -20.772 1.00 63.38 110 GLY A O 1
ATOM 876 N N . GLN A 1 111 ? 26.777 0.360 -18.557 1.00 66.56 111 GLN A N 1
ATOM 877 C CA . GLN A 1 111 ? 27.502 -0.867 -18.226 1.00 66.56 111 GLN A CA 1
ATOM 878 C C . GLN A 1 111 ? 26.566 -2.055 -17.988 1.00 66.56 111 GLN A C 1
ATOM 880 O O . GLN A 1 111 ? 26.979 -3.204 -18.135 1.00 66.56 111 GLN A O 1
ATOM 885 N N . TYR A 1 112 ? 25.304 -1.795 -17.638 1.00 68.00 112 TYR A N 1
ATOM 886 C CA . TYR A 1 112 ? 24.323 -2.850 -17.437 1.00 68.00 112 TYR A CA 1
ATOM 887 C C . TYR A 1 112 ? 23.826 -3.390 -18.782 1.00 68.00 112 TYR A C 1
ATOM 889 O O . TYR A 1 112 ? 23.247 -2.663 -19.593 1.00 68.00 112 TYR A O 1
ATOM 897 N N . ARG A 1 113 ? 24.020 -4.694 -18.997 1.00 66.44 113 ARG A N 1
ATOM 898 C CA . ARG A 1 113 ? 23.406 -5.456 -20.087 1.00 66.44 113 ARG A CA 1
ATOM 899 C C . ARG A 1 113 ? 22.767 -6.700 -19.493 1.00 66.44 113 ARG A C 1
ATOM 901 O O . ARG A 1 113 ? 23.448 -7.492 -18.849 1.00 66.44 113 ARG A O 1
ATOM 908 N N . CYS A 1 114 ? 21.470 -6.875 -19.727 1.00 66.94 114 CYS A N 1
ATOM 909 C CA . CYS A 1 114 ? 20.823 -8.152 -19.452 1.00 66.94 114 CYS A CA 1
ATOM 910 C C . CYS A 1 114 ? 21.523 -9.244 -20.278 1.00 66.94 114 CYS A C 1
ATOM 912 O O . CYS A 1 114 ? 21.826 -9.013 -21.451 1.00 66.94 114 CYS A O 1
ATOM 914 N N . GLU A 1 115 ? 21.781 -10.412 -19.684 1.00 69.19 115 GLU A N 1
ATOM 915 C CA . GLU A 1 115 ? 22.490 -11.509 -20.360 1.00 69.19 115 GLU A CA 1
ATOM 916 C C . GLU A 1 115 ? 21.811 -11.903 -21.669 1.00 69.19 115 GLU A C 1
ATOM 918 O O . GLU A 1 115 ? 22.485 -12.040 -22.680 1.00 69.19 115 GLU A O 1
ATOM 923 N N . LEU A 1 116 ? 20.477 -11.912 -21.699 1.00 66.94 116 LEU A N 1
ATOM 924 C CA . LEU A 1 116 ? 19.715 -12.167 -22.919 1.00 66.94 116 LEU A CA 1
ATOM 925 C C . LEU A 1 116 ? 20.053 -11.178 -24.048 1.00 66.94 116 LEU A C 1
ATOM 927 O O . LEU A 1 116 ? 20.191 -11.575 -25.199 1.00 66.94 116 LEU A O 1
ATOM 931 N N . VAL A 1 117 ? 20.209 -9.887 -23.734 1.00 66.81 117 VAL A N 1
ATOM 932 C CA . VAL A 1 117 ? 20.593 -8.864 -24.725 1.00 66.81 117 VAL A CA 1
ATOM 933 C C . VAL A 1 117 ? 22.041 -9.065 -25.162 1.00 66.81 117 VAL A C 1
ATOM 935 O O . VAL A 1 117 ? 22.351 -8.906 -26.340 1.00 66.81 117 VAL A O 1
ATOM 938 N N . ARG A 1 118 ? 22.931 -9.437 -24.234 1.00 71.94 118 ARG A N 1
ATOM 939 C CA . ARG A 1 118 ? 24.330 -9.756 -24.547 1.00 71.94 118 ARG A CA 1
ATOM 940 C C . ARG A 1 118 ? 24.416 -10.934 -25.520 1.00 71.94 118 ARG A C 1
ATOM 942 O O . ARG A 1 118 ? 25.133 -10.827 -26.510 1.00 71.94 118 ARG A O 1
ATOM 949 N N . ASP A 1 119 ? 23.652 -11.989 -25.273 1.00 71.12 119 ASP A N 1
ATOM 950 C CA . ASP A 1 119 ? 23.642 -13.204 -26.087 1.00 71.12 119 ASP A CA 1
ATOM 951 C C . ASP A 1 119 ? 23.008 -12.934 -27.463 1.00 71.12 119 ASP A C 1
ATOM 953 O O . ASP A 1 119 ? 23.581 -13.274 -28.496 1.00 71.12 119 ASP A O 1
ATOM 957 N N . MET A 1 120 ? 21.898 -12.186 -27.511 1.00 63.59 120 MET A N 1
ATOM 958 C CA . MET A 1 120 ? 21.288 -11.747 -28.774 1.00 63.59 120 MET A CA 1
ATOM 959 C C . MET A 1 120 ? 22.213 -10.861 -29.618 1.00 63.59 120 MET A C 1
ATOM 961 O O . MET A 1 120 ? 22.177 -10.945 -30.844 1.00 63.59 120 MET A O 1
ATOM 965 N N . CYS A 1 121 ? 23.015 -9.995 -28.995 1.00 66.62 121 CYS A N 1
ATOM 966 C CA . CYS A 1 121 ? 24.001 -9.187 -29.711 1.00 66.62 121 CYS A CA 1
ATOM 967 C C . CYS A 1 121 ? 25.191 -10.025 -30.201 1.00 66.62 121 CYS A C 1
ATOM 969 O O . CYS A 1 121 ? 25.722 -9.727 -31.267 1.00 66.62 121 CYS A O 1
ATOM 971 N N . ALA A 1 122 ? 25.588 -11.068 -29.463 1.00 69.25 122 ALA A N 1
ATOM 972 C CA . ALA A 1 122 ? 26.680 -11.965 -29.842 1.00 69.25 122 ALA A CA 1
ATOM 973 C C . ALA A 1 122 ? 26.318 -12.896 -31.017 1.00 69.25 122 ALA A C 1
ATOM 975 O O . ALA A 1 122 ? 27.181 -13.206 -31.837 1.00 69.25 122 ALA A O 1
ATOM 976 N N . ASP A 1 123 ? 25.047 -13.294 -31.131 1.00 63.25 123 ASP A N 1
ATOM 977 C CA . ASP A 1 123 ? 24.552 -14.236 -32.148 1.00 63.25 123 ASP A CA 1
ATOM 978 C C . ASP A 1 123 ? 24.139 -13.579 -33.485 1.00 63.25 123 ASP A C 1
ATOM 980 O O . ASP A 1 123 ? 23.683 -14.260 -34.408 1.00 63.25 123 ASP A O 1
ATOM 984 N N . GLN A 1 124 ? 24.254 -12.253 -33.617 1.00 62.66 124 GLN A N 1
ATOM 985 C CA . GLN A 1 124 ? 23.759 -11.496 -34.777 1.00 62.66 124 GLN A CA 1
ATOM 986 C C . GLN A 1 124 ? 24.881 -10.765 -35.530 1.00 62.66 124 GLN A C 1
ATOM 988 O O . GLN A 1 124 ? 25.971 -10.526 -35.018 1.00 62.66 124 GLN A O 1
ATOM 993 N N . ALA A 1 125 ? 24.620 -10.386 -36.786 1.00 64.69 125 ALA A N 1
ATOM 994 C CA . ALA A 1 125 ? 25.574 -9.624 -37.594 1.00 64.69 125 ALA A CA 1
ATOM 995 C C . ALA A 1 125 ? 25.901 -8.257 -36.953 1.00 64.69 125 ALA A C 1
ATOM 997 O O . ALA A 1 125 ? 25.010 -7.590 -36.431 1.00 64.69 125 ALA A O 1
ATOM 998 N N . PHE A 1 126 ? 27.151 -7.794 -37.090 1.00 60.69 126 PHE A N 1
ATOM 999 C CA . PHE A 1 126 ? 27.695 -6.553 -36.500 1.00 60.69 126 PHE A CA 1
ATOM 1000 C C . PHE A 1 126 ? 26.801 -5.300 -36.651 1.00 60.69 126 PHE A C 1
ATOM 1002 O O . PHE A 1 126 ? 26.777 -4.424 -35.788 1.00 60.69 126 PHE A O 1
ATOM 1009 N N . SER A 1 127 ? 26.024 -5.200 -37.735 1.00 59.31 127 SER A N 1
ATOM 1010 C CA . SER A 1 127 ? 25.083 -4.094 -37.951 1.00 59.31 127 SER A CA 1
ATOM 1011 C C . SER A 1 127 ? 23.914 -4.075 -36.961 1.00 59.31 127 SER A C 1
ATOM 1013 O O . SER A 1 127 ? 23.444 -3.000 -36.607 1.00 59.31 127 SER A O 1
ATOM 1015 N N . PHE A 1 128 ? 23.443 -5.242 -36.516 1.00 67.38 128 PHE A N 1
ATOM 1016 C CA . PHE A 1 128 ? 22.323 -5.364 -35.583 1.00 67.38 128 PHE A CA 1
ATOM 1017 C C . PHE A 1 128 ? 22.738 -4.979 -34.161 1.00 67.38 128 PHE A C 1
ATOM 1019 O O . PHE A 1 128 ? 22.041 -4.204 -33.508 1.00 67.38 128 PHE A O 1
ATOM 1026 N N . GLU A 1 129 ? 23.920 -5.428 -33.727 1.00 68.25 129 GLU A N 1
ATOM 1027 C CA . GLU A 1 129 ? 24.524 -5.008 -32.459 1.00 68.25 129 GLU A CA 1
ATOM 1028 C C . GLU A 1 129 ? 24.674 -3.480 -32.401 1.00 68.25 129 GLU A C 1
ATOM 1030 O O . GLU A 1 129 ? 24.297 -2.850 -31.411 1.00 68.25 129 GLU A O 1
ATOM 1035 N N . ARG A 1 130 ? 25.172 -2.859 -33.479 1.00 73.94 130 ARG A N 1
ATOM 1036 C CA . ARG A 1 130 ? 25.311 -1.400 -33.551 1.00 73.94 130 ARG A CA 1
ATOM 1037 C C . ARG A 1 130 ? 23.969 -0.680 -33.399 1.00 73.94 130 ARG A C 1
ATOM 1039 O O . ARG A 1 130 ? 23.889 0.266 -32.622 1.00 73.94 130 ARG A O 1
ATOM 1046 N N . THR A 1 131 ? 22.924 -1.129 -34.097 1.00 74.50 131 THR A N 1
ATOM 1047 C CA . THR A 1 131 ? 21.586 -0.523 -33.993 1.00 74.50 131 THR A CA 1
ATOM 1048 C C . THR A 1 131 ? 20.994 -0.672 -32.591 1.00 74.50 131 THR A C 1
ATOM 1050 O O . THR A 1 131 ? 20.460 0.298 -32.060 1.00 74.50 131 THR A O 1
ATOM 1053 N N . ILE A 1 132 ? 21.132 -1.843 -31.957 1.00 73.50 132 ILE A N 1
ATOM 1054 C CA . ILE A 1 132 ? 20.669 -2.052 -30.577 1.00 73.50 132 ILE A CA 1
ATOM 1055 C C . ILE A 1 132 ? 21.399 -1.120 -29.609 1.00 73.50 132 ILE A C 1
ATOM 1057 O O . ILE A 1 132 ? 20.755 -0.487 -28.776 1.00 73.50 132 ILE A O 1
ATOM 1061 N N . ASN A 1 133 ? 22.722 -0.998 -29.731 1.00 75.50 133 ASN A N 1
ATOM 1062 C CA . ASN A 1 133 ? 23.506 -0.118 -28.866 1.00 75.50 133 ASN A CA 1
ATOM 1063 C C . ASN A 1 133 ? 23.102 1.358 -29.036 1.00 75.50 133 ASN A C 1
ATOM 1065 O O . ASN A 1 133 ? 22.935 2.061 -28.042 1.00 75.50 133 ASN A O 1
ATOM 1069 N N . GLU A 1 134 ? 22.890 1.820 -30.272 1.00 79.81 134 GLU A N 1
ATOM 1070 C CA . GLU A 1 134 ? 22.446 3.194 -30.550 1.00 79.81 134 GLU A CA 1
ATOM 1071 C C . GLU A 1 134 ? 21.050 3.481 -29.956 1.00 79.81 134 GLU A C 1
ATOM 1073 O O . GLU A 1 134 ? 20.829 4.556 -29.385 1.00 79.81 134 GLU A O 1
ATOM 1078 N N . ASP A 1 135 ? 20.121 2.521 -30.031 1.00 76.19 135 ASP A N 1
ATOM 1079 C CA . ASP A 1 135 ? 18.790 2.646 -29.426 1.00 76.19 135 ASP A CA 1
ATOM 1080 C C . ASP A 1 135 ? 18.838 2.584 -27.889 1.00 76.19 135 ASP A C 1
ATOM 1082 O O . ASP A 1 135 ? 18.165 3.381 -27.226 1.00 76.19 135 ASP A O 1
ATOM 1086 N N . MET A 1 136 ? 19.665 1.708 -27.309 1.00 76.81 136 MET A N 1
ATOM 1087 C CA . MET A 1 136 ? 19.895 1.644 -25.859 1.00 76.81 136 MET A CA 1
ATOM 1088 C C . MET A 1 136 ? 20.461 2.967 -25.332 1.00 76.81 136 MET A C 1
ATOM 1090 O O . MET A 1 136 ? 19.907 3.537 -24.392 1.00 76.81 136 MET A O 1
ATOM 1094 N N . ASP A 1 137 ? 21.476 3.524 -25.997 1.00 78.62 137 ASP A N 1
ATOM 1095 C CA . ASP A 1 137 ? 22.051 4.827 -25.653 1.00 78.62 137 ASP A CA 1
ATOM 1096 C C . ASP A 1 137 ? 21.031 5.966 -25.742 1.00 78.62 137 ASP A C 1
ATOM 1098 O O . ASP A 1 137 ? 21.096 6.926 -24.964 1.00 78.62 137 ASP A O 1
ATOM 1102 N N . ARG A 1 138 ? 20.084 5.893 -26.686 1.00 78.81 138 ARG A N 1
ATOM 1103 C CA . ARG A 1 138 ? 19.003 6.879 -26.810 1.00 78.81 138 ARG A CA 1
ATOM 1104 C C . ARG A 1 138 ? 18.029 6.789 -25.638 1.00 78.81 138 ARG A C 1
ATOM 1106 O O . ARG A 1 138 ? 17.666 7.823 -25.077 1.00 78.81 138 ARG A O 1
ATOM 1113 N N . VAL A 1 139 ? 17.620 5.577 -25.262 1.00 75.94 139 VAL A N 1
ATOM 1114 C CA . VAL A 1 139 ? 16.726 5.337 -24.118 1.00 75.94 139 VAL A CA 1
ATOM 1115 C C . VAL A 1 139 ? 17.396 5.775 -22.817 1.00 75.94 139 VAL A C 1
ATOM 1117 O O . VAL A 1 139 ? 16.790 6.508 -22.037 1.00 75.94 139 VAL A O 1
ATOM 1120 N N . TRP A 1 140 ? 18.666 5.425 -22.612 1.00 77.31 140 TRP A N 1
ATOM 1121 C CA . TRP A 1 140 ? 19.425 5.835 -21.431 1.00 77.31 140 TRP A CA 1
ATOM 1122 C C . TRP A 1 140 ? 19.622 7.345 -21.341 1.00 77.31 140 TRP A C 1
ATOM 1124 O O . TRP A 1 140 ? 19.490 7.898 -20.252 1.00 77.31 140 TRP A O 1
ATOM 1134 N N . ARG A 1 141 ? 19.894 8.037 -22.458 1.00 76.94 141 ARG A N 1
ATOM 1135 C CA . ARG A 1 141 ? 19.959 9.510 -22.476 1.00 76.94 141 ARG A CA 1
ATOM 1136 C C . ARG A 1 141 ? 18.629 10.141 -22.091 1.00 76.94 141 ARG A C 1
ATOM 1138 O O . ARG A 1 141 ? 18.608 11.001 -21.219 1.00 76.94 141 ARG A O 1
ATOM 1145 N N . HIS A 1 142 ? 17.531 9.665 -22.674 1.00 76.12 142 HIS A N 1
ATOM 1146 C CA . HIS A 1 142 ? 16.186 10.152 -22.358 1.00 76.12 142 HIS A CA 1
ATOM 1147 C C . HIS A 1 142 ? 15.832 9.959 -20.879 1.00 76.12 142 HIS A C 1
ATOM 1149 O O . HIS A 1 142 ? 15.309 10.865 -20.232 1.00 76.12 142 HIS A O 1
ATOM 1155 N N . LEU A 1 143 ? 16.158 8.793 -20.318 1.00 72.06 143 LEU A N 1
ATOM 1156 C CA . LEU A 1 143 ? 15.970 8.517 -18.896 1.00 72.06 143 LEU A CA 1
ATOM 1157 C C . LEU A 1 143 ? 16.870 9.390 -18.030 1.00 72.06 143 LEU A C 1
ATOM 1159 O O . LEU A 1 143 ? 16.398 9.931 -17.043 1.00 72.06 143 LEU A O 1
ATOM 1163 N N . ARG A 1 144 ? 18.130 9.598 -18.415 1.00 73.31 144 ARG A N 1
ATOM 1164 C CA . ARG A 1 144 ? 19.054 10.476 -17.690 1.00 73.31 144 ARG A CA 1
ATOM 1165 C C . ARG A 1 144 ? 18.578 11.929 -17.685 1.00 73.31 144 ARG A C 1
ATOM 1167 O O . ARG A 1 144 ? 18.691 12.616 -16.679 1.00 73.31 144 ARG A O 1
ATOM 1174 N N . GLU A 1 145 ? 18.013 12.406 -18.785 1.00 73.56 145 GLU A N 1
ATOM 1175 C CA . GLU A 1 145 ? 17.458 13.759 -18.871 1.00 73.56 145 GLU A CA 1
ATOM 1176 C C . GLU A 1 145 ? 16.181 13.913 -18.032 1.00 73.56 145 GLU A C 1
ATOM 1178 O O . GLU A 1 145 ? 16.018 14.926 -17.353 1.00 73.56 145 GLU A O 1
ATOM 1183 N N . LYS A 1 146 ? 15.306 12.898 -18.020 1.00 70.50 146 LYS A N 1
ATOM 1184 C CA . LYS A 1 146 ? 14.059 12.910 -17.237 1.00 70.50 146 LYS A CA 1
ATOM 1185 C C . LYS A 1 146 ? 14.238 12.625 -15.745 1.00 70.50 146 LYS A C 1
ATOM 1187 O O . LYS A 1 146 ? 13.517 13.195 -14.934 1.00 70.50 146 LYS A O 1
ATOM 1192 N N . LEU A 1 147 ? 15.136 11.709 -15.399 1.00 64.56 147 LEU A N 1
ATOM 1193 C CA . LEU A 1 147 ? 15.277 11.126 -14.062 1.00 64.56 147 LEU A CA 1
ATOM 1194 C C . LEU A 1 147 ? 16.576 11.546 -13.372 1.00 64.56 147 LEU A C 1
ATOM 1196 O O . LEU A 1 147 ? 16.641 11.459 -12.160 1.00 64.56 147 LEU A O 1
ATOM 1200 N N . SER A 1 148 ? 17.594 12.023 -14.098 1.00 56.03 148 SER A N 1
ATOM 1201 C CA . SER A 1 148 ? 18.945 12.276 -13.557 1.00 56.03 148 SER A CA 1
ATOM 1202 C C . SER A 1 148 ? 19.440 13.718 -13.725 1.00 56.03 148 SER A C 1
ATOM 1204 O O . SER A 1 148 ? 20.626 13.996 -13.527 1.00 56.03 148 SER A O 1
ATOM 1206 N N . GLY A 1 149 ? 18.572 14.661 -14.107 1.00 54.75 149 GLY A N 1
ATOM 1207 C CA . GLY A 1 149 ? 18.921 16.085 -14.132 1.00 54.75 149 GLY A CA 1
ATOM 1208 C C . GLY A 1 149 ? 19.335 16.591 -12.741 1.00 54.75 149 GLY A C 1
ATOM 1209 O O . GLY A 1 149 ? 18.918 16.039 -11.730 1.00 54.75 149 GLY A O 1
ATOM 1210 N N . ARG A 1 150 ? 20.115 17.682 -12.655 1.00 48.44 150 ARG A N 1
ATOM 1211 C CA . ARG A 1 150 ? 20.627 18.271 -11.387 1.00 48.44 150 ARG A CA 1
ATOM 1212 C C . ARG A 1 150 ? 19.552 18.684 -10.350 1.00 48.44 150 ARG A C 1
ATOM 1214 O O . ARG A 1 150 ? 19.918 19.154 -9.279 1.00 48.44 150 ARG A O 1
ATOM 1221 N N . GLY A 1 151 ? 18.262 18.516 -10.651 1.00 48.38 151 GLY A N 1
ATOM 1222 C CA . GLY A 1 151 ? 17.126 18.684 -9.733 1.00 48.38 151 GLY A CA 1
ATOM 1223 C C . GLY A 1 151 ? 16.216 17.450 -9.598 1.00 48.38 151 GLY A C 1
ATOM 1224 O O . GLY A 1 151 ? 15.214 17.528 -8.902 1.00 48.38 151 GLY A O 1
ATOM 1225 N N . ALA A 1 152 ? 16.550 16.324 -10.235 1.00 53.25 152 ALA A N 1
ATOM 1226 C CA . ALA A 1 152 ? 15.827 15.049 -10.168 1.00 53.25 152 ALA A CA 1
ATOM 1227 C C . ALA A 1 152 ? 16.380 14.150 -9.042 1.00 53.25 152 ALA A C 1
ATOM 1229 O O . ALA A 1 152 ? 16.571 12.947 -9.199 1.00 53.25 152 ALA A O 1
ATOM 1230 N N . GLY A 1 153 ? 16.720 14.783 -7.915 1.00 60.44 153 GLY A N 1
ATOM 1231 C CA . GLY A 1 153 ? 17.091 14.083 -6.692 1.00 60.44 153 GLY A CA 1
ATOM 1232 C C . GLY A 1 153 ? 15.890 13.378 -6.067 1.00 60.44 153 GLY A C 1
ATOM 1233 O O . GLY A 1 153 ? 14.773 13.435 -6.586 1.00 60.44 153 GLY A O 1
ATOM 1234 N N . THR A 1 154 ? 16.145 12.729 -4.931 1.00 66.12 154 THR A N 1
ATOM 1235 C CA . THR A 1 154 ? 15.112 12.253 -4.005 1.00 66.12 154 THR A CA 1
ATOM 1236 C C . THR A 1 154 ? 13.953 13.242 -3.921 1.00 66.12 154 THR A C 1
ATOM 1238 O O . THR A 1 154 ? 14.151 14.463 -3.911 1.00 66.12 154 THR A O 1
ATOM 1241 N N . LEU A 1 155 ? 12.726 12.720 -3.910 1.00 80.81 155 LEU A N 1
ATOM 1242 C CA . LEU A 1 155 ? 11.548 13.575 -3.816 1.00 80.81 155 LEU A CA 1
ATOM 1243 C C . LEU A 1 155 ? 11.641 14.416 -2.532 1.00 80.81 155 LEU A C 1
ATOM 1245 O O . LEU A 1 155 ? 12.120 13.912 -1.512 1.00 80.81 155 LEU A O 1
ATOM 1249 N N . PRO A 1 156 ? 11.168 15.678 -2.539 1.00 87.00 156 PRO A N 1
ATOM 1250 C CA . PRO A 1 156 ? 11.122 16.474 -1.323 1.00 87.00 156 PRO A CA 1
ATOM 1251 C C . PRO A 1 156 ? 10.401 15.695 -0.225 1.00 87.00 156 PRO A C 1
ATOM 1253 O O . PRO A 1 156 ? 9.286 15.217 -0.440 1.00 87.00 156 PRO A O 1
ATOM 1256 N N . ALA A 1 157 ? 11.017 15.582 0.954 1.00 87.31 157 ALA A N 1
ATOM 1257 C CA . ALA A 1 157 ? 10.474 14.745 2.022 1.00 87.31 157 ALA A CA 1
ATOM 1258 C C . ALA A 1 157 ? 9.037 15.130 2.407 1.00 87.31 157 ALA A C 1
ATOM 1260 O O . ALA A 1 157 ? 8.210 14.268 2.707 1.00 87.31 157 ALA A O 1
ATOM 1261 N N . GLN A 1 158 ? 8.723 16.424 2.316 1.00 90.00 158 GLN A N 1
ATOM 1262 C CA . GLN A 1 158 ? 7.378 16.946 2.517 1.00 90.00 158 GLN A CA 1
ATOM 1263 C C . GLN A 1 158 ? 6.376 16.375 1.501 1.00 90.00 158 GLN A C 1
ATOM 1265 O O . GLN A 1 158 ? 5.330 15.883 1.906 1.00 90.00 158 GLN A O 1
ATOM 1270 N N . LEU A 1 159 ? 6.714 16.354 0.208 1.00 90.75 159 LEU A N 1
ATOM 1271 C CA . LEU A 1 159 ? 5.835 15.830 -0.842 1.00 90.75 159 LEU A CA 1
ATOM 1272 C C . LEU A 1 159 ? 5.558 14.332 -0.654 1.00 90.75 159 LEU A C 1
ATOM 1274 O O . LEU A 1 159 ? 4.425 13.881 -0.815 1.00 90.75 159 LEU A O 1
ATOM 1278 N N . VAL A 1 160 ? 6.588 13.555 -0.302 1.00 91.69 160 VAL A N 1
ATOM 1279 C CA . VAL A 1 160 ? 6.427 12.119 -0.019 1.00 91.69 160 VAL A CA 1
ATOM 1280 C C . VAL A 1 160 ? 5.528 11.917 1.196 1.00 91.69 160 VAL A C 1
ATOM 1282 O O . VAL A 1 160 ? 4.615 11.094 1.152 1.00 91.69 160 VAL A O 1
ATOM 1285 N N . THR A 1 161 ? 5.735 12.704 2.253 1.00 92.00 161 THR A N 1
ATOM 1286 C CA . THR A 1 161 ? 4.918 12.646 3.472 1.00 92.00 161 THR A CA 1
ATOM 1287 C C . THR A 1 161 ? 3.459 13.008 3.194 1.00 92.00 161 THR A C 1
ATOM 1289 O O . THR A 1 161 ? 2.563 12.323 3.684 1.00 92.00 161 THR A O 1
ATOM 1292 N N . GLU A 1 162 ? 3.198 14.032 2.379 1.00 93.69 162 GLU A N 1
ATOM 1293 C CA . GLU A 1 162 ? 1.845 14.438 1.978 1.00 93.69 162 GLU A CA 1
ATOM 1294 C C . GLU A 1 162 ? 1.131 13.316 1.211 1.00 93.69 162 GLU A C 1
ATOM 1296 O O . GLU A 1 162 ? 0.012 12.939 1.564 1.00 93.69 162 GLU A O 1
ATOM 1301 N N . LYS A 1 163 ? 1.800 12.709 0.220 1.00 94.81 163 LYS A N 1
ATOM 1302 C CA . LYS A 1 163 ? 1.247 11.581 -0.549 1.00 94.81 163 LYS A CA 1
ATOM 1303 C C . LYS A 1 163 ? 0.995 10.349 0.322 1.00 94.81 163 LYS A C 1
ATOM 1305 O O . LYS A 1 163 ? -0.062 9.731 0.207 1.00 94.81 163 LYS A O 1
ATOM 1310 N N . CYS A 1 164 ? 1.918 10.020 1.227 1.00 94.69 164 CYS A N 1
ATOM 1311 C CA . CYS A 1 164 ? 1.736 8.920 2.176 1.00 94.69 164 CYS A CA 1
ATOM 1312 C C . CYS A 1 164 ? 0.581 9.189 3.142 1.00 94.69 164 CYS A C 1
ATOM 1314 O O . CYS A 1 164 ? -0.190 8.282 3.428 1.00 94.69 164 CYS A O 1
ATOM 1316 N N . THR A 1 165 ? 0.428 10.428 3.616 1.00 93.88 165 THR A N 1
ATOM 1317 C CA . THR A 1 165 ? -0.678 10.811 4.507 1.00 93.88 165 THR A CA 1
ATOM 1318 C C . THR A 1 165 ? -2.024 10.655 3.811 1.00 93.88 165 THR A C 1
ATOM 1320 O O . THR A 1 165 ? -2.891 9.966 4.341 1.00 93.88 165 THR A O 1
ATOM 1323 N N . ALA A 1 166 ? -2.168 11.167 2.586 1.00 95.06 166 ALA A N 1
ATOM 1324 C CA . ALA A 1 166 ? -3.391 10.991 1.802 1.00 95.06 166 ALA A CA 1
ATOM 1325 C C . ALA A 1 166 ? -3.697 9.508 1.515 1.00 95.06 166 ALA A C 1
ATOM 1327 O O . ALA A 1 166 ? -4.846 9.069 1.581 1.00 95.06 166 ALA A O 1
ATOM 1328 N N . TRP A 1 167 ? -2.666 8.712 1.215 1.00 96.25 167 TRP A N 1
ATOM 1329 C CA . TRP A 1 167 ? -2.815 7.273 1.010 1.00 96.25 167 TRP A CA 1
ATOM 1330 C C . TRP A 1 167 ? -3.249 6.542 2.288 1.00 96.25 167 TRP A C 1
ATOM 1332 O O . TRP A 1 167 ? -4.152 5.704 2.234 1.00 96.25 167 TRP A O 1
ATOM 1342 N N . MET A 1 168 ? -2.652 6.876 3.437 1.00 94.50 168 MET A N 1
ATOM 1343 C CA . MET A 1 168 ? -3.032 6.315 4.735 1.00 94.50 168 MET A CA 1
ATOM 1344 C C . MET A 1 168 ? -4.478 6.656 5.073 1.00 94.50 168 MET A C 1
ATOM 1346 O O . MET A 1 168 ? -5.227 5.753 5.411 1.00 94.50 168 MET A O 1
ATOM 1350 N N . GLU A 1 169 ? -4.893 7.915 4.924 1.00 93.88 169 GLU A N 1
ATOM 1351 C CA . GLU A 1 169 ? -6.274 8.347 5.177 1.00 93.88 169 GLU A CA 1
ATOM 1352 C C . GLU A 1 169 ? -7.278 7.548 4.347 1.00 93.88 169 GLU A C 1
ATOM 1354 O O . GLU A 1 169 ? -8.255 7.011 4.873 1.00 93.88 169 GLU A O 1
ATOM 1359 N N . LYS A 1 170 ? -6.996 7.402 3.048 1.00 94.62 170 LYS A N 1
ATOM 1360 C CA . LYS A 1 170 ? -7.817 6.609 2.131 1.00 94.62 170 LYS A CA 1
ATOM 1361 C C . LYS A 1 170 ? -7.881 5.139 2.551 1.00 94.62 170 LYS A C 1
ATOM 1363 O O . LYS A 1 170 ? -8.942 4.527 2.480 1.00 94.62 170 LYS A O 1
ATOM 1368 N N . THR A 1 171 ? -6.754 4.576 2.978 1.00 93.81 171 THR A N 1
ATOM 1369 C CA . THR A 1 171 ? -6.646 3.179 3.416 1.00 93.81 171 THR A CA 1
ATOM 1370 C C . THR A 1 171 ? -7.398 2.954 4.725 1.00 93.81 171 THR A C 1
ATOM 1372 O O . THR A 1 171 ? -8.246 2.070 4.795 1.00 93.81 171 THR A O 1
ATOM 1375 N N . CYS A 1 172 ? -7.166 3.801 5.731 1.00 93.44 172 CYS A N 1
ATOM 1376 C CA . CYS A 1 172 ? -7.864 3.774 7.011 1.00 93.44 172 CYS A CA 1
ATOM 1377 C C . CYS A 1 172 ? -9.380 3.861 6.829 1.00 93.44 172 CYS A C 1
ATOM 1379 O O . CYS A 1 172 ? -10.101 3.127 7.492 1.00 93.44 172 CYS A O 1
ATOM 1381 N N . ALA A 1 173 ? -9.862 4.710 5.915 1.00 92.38 173 ALA A N 1
ATOM 1382 C CA . ALA A 1 173 ? -11.290 4.863 5.658 1.00 92.38 173 ALA A CA 1
ATOM 1383 C C . ALA A 1 173 ? -11.959 3.565 5.173 1.00 92.38 173 ALA A C 1
ATOM 1385 O O . ALA A 1 173 ? -13.074 3.272 5.593 1.00 92.38 173 ALA A O 1
ATOM 1386 N N . VAL A 1 174 ? -11.291 2.776 4.322 1.00 91.88 174 VAL A N 1
ATOM 1387 C CA . VAL A 1 174 ? -11.836 1.491 3.844 1.00 91.88 174 VAL A CA 1
ATOM 1388 C C . VAL A 1 174 ? -11.680 0.404 4.909 1.00 91.88 174 VAL A C 1
ATOM 1390 O O . VAL A 1 174 ? -12.613 -0.354 5.158 1.00 91.88 174 VAL A O 1
ATOM 1393 N N . THR A 1 175 ? -10.538 0.354 5.597 1.00 90.88 175 THR A N 1
ATOM 1394 C CA . THR A 1 175 ? -10.310 -0.612 6.682 1.00 90.88 175 THR A CA 1
ATOM 1395 C C . THR A 1 175 ? -11.239 -0.372 7.873 1.00 90.88 175 THR A C 1
ATOM 1397 O O . THR A 1 175 ? -11.607 -1.319 8.561 1.00 90.88 175 THR A O 1
ATOM 1400 N N . HIS A 1 176 ? -11.664 0.871 8.116 1.00 90.31 176 HIS A N 1
ATOM 1401 C CA . HIS A 1 176 ? -12.610 1.200 9.180 1.00 90.31 176 HIS A CA 1
ATOM 1402 C C . HIS A 1 176 ? -13.936 0.440 9.038 1.00 90.31 176 HIS A C 1
ATOM 1404 O O . HIS A 1 176 ? -14.508 0.027 10.043 1.00 90.31 176 HIS A O 1
ATOM 1410 N N . THR A 1 177 ? -14.396 0.192 7.809 1.00 88.06 177 THR A N 1
ATOM 1411 C CA . THR A 1 177 ? -15.594 -0.622 7.558 1.00 88.06 177 THR A CA 1
ATOM 1412 C C . THR A 1 177 ? -15.427 -2.040 8.105 1.00 88.06 177 THR A C 1
ATOM 1414 O O . THR A 1 177 ? -16.285 -2.505 8.848 1.00 88.06 177 THR A O 1
ATOM 1417 N N . LEU A 1 178 ? -14.278 -2.674 7.857 1.00 88.69 178 LEU A N 1
ATOM 1418 C CA . LEU A 1 178 ? -13.954 -3.988 8.420 1.00 88.69 178 LEU A CA 1
ATOM 1419 C C . LEU A 1 178 ? -13.858 -3.946 9.953 1.00 88.69 178 LEU A C 1
ATOM 1421 O O . LEU A 1 178 ? -14.320 -4.860 10.631 1.00 88.69 178 LEU A O 1
ATOM 1425 N N . VAL A 1 179 ? -13.275 -2.883 10.522 1.00 88.62 179 VAL A N 1
ATOM 1426 C CA . VAL A 1 179 ? -13.228 -2.699 11.983 1.00 88.62 179 VAL A CA 1
ATOM 1427 C C . VAL A 1 179 ? -14.641 -2.639 12.561 1.00 88.62 179 VAL A C 1
ATOM 1429 O O . VAL A 1 179 ? -14.903 -3.293 13.568 1.00 88.62 179 VAL A O 1
ATOM 1432 N N . ALA A 1 180 ? -15.549 -1.888 11.933 1.00 88.75 180 ALA A N 1
ATOM 1433 C CA . ALA A 1 180 ? -16.938 -1.792 12.365 1.00 88.75 180 ALA A CA 1
ATOM 1434 C C . ALA A 1 180 ? -17.641 -3.155 12.337 1.00 88.75 180 ALA A C 1
ATOM 1436 O O . ALA A 1 180 ? -18.219 -3.541 13.350 1.00 88.75 180 ALA A O 1
ATOM 1437 N N . GLU A 1 181 ? -17.503 -3.910 11.246 1.00 88.38 181 GLU A N 1
ATOM 1438 C CA . GLU A 1 181 ? -18.062 -5.261 11.113 1.00 88.38 181 GLU A CA 1
ATOM 1439 C C . GLU A 1 181 ? -17.528 -6.209 12.192 1.00 88.38 181 GLU A C 1
ATOM 1441 O O . GLU A 1 181 ? -18.302 -6.867 12.881 1.00 88.38 181 GLU A O 1
ATOM 1446 N N . VAL A 1 182 ? -16.210 -6.241 12.412 1.00 88.38 182 VAL A N 1
ATOM 1447 C CA . VAL A 1 182 ? -15.598 -7.063 13.470 1.00 88.38 182 VAL A CA 1
ATOM 1448 C C . VAL A 1 182 ? -16.123 -6.667 14.853 1.00 88.38 182 VAL A C 1
ATOM 1450 O O . VAL A 1 182 ? -16.403 -7.543 15.672 1.00 88.38 182 VAL A O 1
ATOM 1453 N N . CYS A 1 183 ? -16.300 -5.368 15.118 1.00 89.19 183 CYS A N 1
ATOM 1454 C CA . CYS A 1 183 ? -16.829 -4.899 16.398 1.00 89.19 183 CYS A CA 1
ATOM 1455 C C . CYS A 1 183 ? -18.268 -5.367 16.649 1.00 89.19 183 CYS A C 1
ATOM 1457 O O . CYS A 1 183 ? -18.640 -5.568 17.807 1.00 89.19 183 CYS A O 1
ATOM 1459 N N . GLU A 1 184 ? -19.090 -5.556 15.613 1.00 89.00 184 GLU A N 1
ATOM 1460 C CA . GLU A 1 184 ? -20.465 -6.039 15.787 1.00 89.00 184 GLU A CA 1
ATOM 1461 C C . GLU A 1 184 ? -20.514 -7.416 16.458 1.00 89.00 184 GLU A C 1
ATOM 1463 O O . GLU A 1 184 ? -21.396 -7.638 17.291 1.00 89.00 184 GLU A O 1
ATOM 1468 N N . TYR A 1 185 ? -19.526 -8.277 16.200 1.00 89.31 185 TYR A N 1
ATOM 1469 C CA . TYR A 1 185 ? -19.424 -9.626 16.769 1.00 89.31 185 TYR A CA 1
ATOM 1470 C C . TYR A 1 185 ? -18.914 -9.677 18.212 1.00 89.31 185 TYR A C 1
ATOM 1472 O O . TYR A 1 185 ? -18.842 -10.759 18.789 1.00 89.31 185 TYR A O 1
ATOM 1480 N N . PHE A 1 186 ? -18.532 -8.545 18.806 1.00 91.50 186 PHE A N 1
ATOM 1481 C CA . PHE A 1 186 ? -18.076 -8.548 20.192 1.00 91.50 186 PHE A CA 1
ATOM 1482 C C . PHE A 1 186 ? -19.239 -8.648 21.179 1.00 91.50 186 PHE A C 1
ATOM 1484 O O . PHE A 1 186 ? -20.190 -7.866 21.134 1.00 91.50 186 PHE A O 1
ATOM 1491 N N . ASP A 1 187 ? -19.115 -9.574 22.120 1.00 89.69 187 ASP A N 1
ATOM 1492 C CA . ASP A 1 187 ? -20.097 -9.850 23.170 1.00 89.69 187 ASP A CA 1
ATOM 1493 C C . ASP A 1 187 ? -19.644 -9.327 24.539 1.00 89.69 187 ASP A C 1
ATOM 1495 O O . ASP A 1 187 ? -20.452 -9.183 25.457 1.00 89.69 187 ASP A O 1
ATOM 1499 N N . SER A 1 188 ? -18.352 -9.026 24.701 1.00 90.56 188 SER A N 1
ATOM 1500 C CA . SER A 1 188 ? -17.793 -8.519 25.953 1.00 90.56 188 SER A CA 1
ATOM 1501 C C . SER A 1 188 ? -16.860 -7.330 25.738 1.00 90.56 188 SER A C 1
ATOM 1503 O O . SER A 1 188 ? -16.262 -7.144 24.677 1.00 90.56 188 SER A O 1
ATOM 1505 N N . LEU A 1 189 ? -16.721 -6.508 26.781 1.00 89.94 189 LEU A N 1
ATOM 1506 C CA . LEU A 1 189 ? -15.767 -5.397 26.781 1.00 89.94 189 LEU A CA 1
ATOM 1507 C C . LEU A 1 189 ? -14.314 -5.890 26.729 1.00 89.94 189 LEU A C 1
ATOM 1509 O O . LEU A 1 189 ? -13.464 -5.181 26.199 1.00 89.94 189 LEU A O 1
ATOM 1513 N N . ASP A 1 190 ? -14.033 -7.100 27.218 1.00 91.25 190 ASP A N 1
ATOM 1514 C CA . ASP A 1 190 ? -12.693 -7.690 27.171 1.00 91.25 190 ASP A CA 1
ATOM 1515 C C . ASP A 1 190 ? -12.229 -7.905 25.726 1.00 91.25 190 ASP A C 1
ATOM 1517 O O . ASP A 1 190 ? -11.114 -7.531 25.384 1.00 91.25 190 ASP A O 1
ATOM 1521 N N . GLN A 1 191 ? -13.112 -8.377 24.838 1.00 90.81 191 GLN A N 1
ATOM 1522 C CA . GLN A 1 191 ? -12.795 -8.549 23.412 1.00 90.81 191 GLN A CA 1
ATOM 1523 C C . GLN A 1 191 ? -12.455 -7.217 22.725 1.00 90.81 191 GLN A C 1
ATOM 1525 O O . GLN A 1 191 ? -11.548 -7.150 21.893 1.00 90.81 191 GLN A O 1
ATOM 1530 N N . ILE A 1 192 ? -13.146 -6.137 23.106 1.00 89.38 192 ILE A N 1
ATOM 1531 C CA . ILE A 1 192 ? -12.818 -4.782 22.647 1.00 89.38 192 ILE A CA 1
ATOM 1532 C C . ILE A 1 192 ? -11.424 -4.376 23.132 1.00 89.38 192 ILE A C 1
ATOM 1534 O O . ILE A 1 192 ? -10.626 -3.850 22.354 1.00 89.38 192 ILE A O 1
ATOM 1538 N N . ILE A 1 193 ? -11.127 -4.602 24.412 1.00 89.06 193 ILE A N 1
ATOM 1539 C CA . ILE A 1 193 ? -9.829 -4.267 25.003 1.00 89.06 193 ILE A CA 1
ATOM 1540 C C . ILE A 1 193 ? -8.714 -5.055 24.310 1.00 89.06 193 ILE A C 1
ATOM 1542 O O . ILE A 1 193 ? -7.704 -4.455 23.942 1.00 89.06 193 ILE A O 1
ATOM 1546 N N . ASP A 1 194 ? -8.910 -6.350 24.071 1.00 91.12 194 ASP A N 1
ATOM 1547 C CA . ASP A 1 194 ? -7.949 -7.218 23.391 1.00 91.12 194 ASP A CA 1
ATOM 1548 C C . ASP A 1 194 ? -7.656 -6.726 21.969 1.00 91.12 194 ASP A C 1
ATOM 1550 O O . ASP A 1 194 ? -6.489 -6.612 21.580 1.00 91.12 194 ASP A O 1
ATOM 1554 N N . LEU A 1 195 ? -8.690 -6.342 21.207 1.00 90.00 195 LEU A N 1
ATOM 1555 C CA . LEU A 1 195 ? -8.512 -5.759 19.875 1.00 90.00 195 LEU A CA 1
ATOM 1556 C C . LEU A 1 195 ? -7.696 -4.460 19.938 1.00 90.00 195 LEU A C 1
ATOM 1558 O O . LEU A 1 195 ? -6.731 -4.293 19.188 1.00 90.00 195 LEU A O 1
ATOM 1562 N N . LEU A 1 196 ? -8.063 -3.538 20.833 1.00 90.25 196 LEU A N 1
ATOM 1563 C CA . LEU A 1 196 ? -7.367 -2.258 20.980 1.00 90.25 196 LEU A CA 1
ATOM 1564 C C . LEU A 1 196 ? -5.906 -2.452 21.393 1.00 90.25 196 LEU A C 1
ATOM 1566 O O . LEU A 1 196 ? -5.023 -1.764 20.872 1.00 90.25 196 LEU A O 1
ATOM 1570 N N . GLN A 1 197 ? -5.633 -3.395 22.295 1.00 91.19 197 GLN A N 1
ATOM 1571 C CA . GLN A 1 197 ? -4.275 -3.752 22.693 1.00 91.19 197 GLN A CA 1
ATOM 1572 C C . GLN A 1 197 ? -3.491 -4.332 21.517 1.00 91.19 197 GLN A C 1
ATOM 1574 O O . GLN A 1 197 ? -2.376 -3.874 21.264 1.00 91.19 197 GLN A O 1
ATOM 1579 N N . ALA A 1 198 ? -4.070 -5.264 20.758 1.00 91.06 198 ALA A N 1
ATOM 1580 C CA . ALA A 1 198 ? -3.417 -5.879 19.606 1.00 91.06 198 ALA A CA 1
ATOM 1581 C C . ALA A 1 198 ? -3.072 -4.849 18.515 1.00 91.06 198 ALA A C 1
ATOM 1583 O O . ALA A 1 198 ? -1.937 -4.813 18.032 1.00 91.06 198 ALA A O 1
ATOM 1584 N N . ILE A 1 199 ? -4.011 -3.958 18.176 1.00 89.75 199 ILE A N 1
ATOM 1585 C CA . ILE A 1 199 ? -3.776 -2.870 17.214 1.00 89.75 199 ILE A CA 1
ATOM 1586 C C . ILE A 1 199 ? -2.702 -1.915 17.745 1.00 89.75 199 ILE A C 1
ATOM 1588 O O . ILE A 1 199 ? -1.777 -1.564 17.016 1.00 89.75 199 ILE A O 1
ATOM 1592 N N . THR A 1 200 ? -2.781 -1.517 19.017 1.00 89.50 200 THR A N 1
ATOM 1593 C CA . THR A 1 200 ? -1.806 -0.598 19.627 1.00 89.50 200 THR A CA 1
ATOM 1594 C C . THR A 1 200 ? -0.400 -1.189 19.645 1.00 89.50 200 THR A C 1
ATOM 1596 O O . THR A 1 200 ? 0.565 -0.484 19.348 1.00 89.50 200 THR A O 1
ATOM 1599 N N . LEU A 1 201 ? -0.267 -2.468 20.000 1.00 91.00 201 LEU A N 1
ATOM 1600 C CA . LEU A 1 201 ? 1.011 -3.176 19.997 1.00 91.00 201 LEU A CA 1
ATOM 1601 C C . LEU A 1 201 ? 1.582 -3.239 18.586 1.00 91.00 201 LEU A C 1
ATOM 1603 O O . LEU A 1 201 ? 2.740 -2.870 18.393 1.00 91.00 201 LEU A O 1
ATOM 1607 N N . SER A 1 202 ? 0.752 -3.604 17.604 1.00 89.75 202 SER A N 1
ATOM 1608 C CA . SER A 1 202 ? 1.161 -3.585 16.204 1.00 89.75 202 SER A CA 1
ATOM 1609 C C . SER A 1 202 ? 1.640 -2.187 15.813 1.00 89.75 202 SER A C 1
ATOM 1611 O O . SER A 1 202 ? 2.787 -2.032 15.425 1.00 89.75 202 SER A O 1
ATOM 1613 N N . LEU A 1 203 ? 0.854 -1.130 16.004 1.00 88.94 203 LEU A N 1
ATOM 1614 C CA . LEU A 1 203 ? 1.224 0.226 15.578 1.00 88.94 203 LEU A CA 1
ATOM 1615 C C . LEU A 1 203 ? 2.457 0.816 16.282 1.00 88.94 203 LEU A C 1
ATOM 1617 O O . LEU A 1 203 ? 3.103 1.703 15.726 1.00 88.94 203 LEU A O 1
ATOM 1621 N N . LYS A 1 204 ? 2.794 0.358 17.492 1.00 87.31 204 LYS A N 1
ATOM 1622 C CA . LYS A 1 204 ? 4.000 0.803 18.211 1.00 87.31 204 LYS A CA 1
ATOM 1623 C C . LYS A 1 204 ? 5.273 0.114 17.736 1.00 87.31 204 LYS A C 1
ATOM 1625 O O . LYS A 1 204 ? 6.350 0.688 17.874 1.00 87.31 204 LYS A O 1
ATOM 1630 N N . GLN A 1 205 ? 5.160 -1.109 17.235 1.00 87.94 205 GLN A N 1
ATOM 1631 C CA . GLN A 1 205 ? 6.308 -1.919 16.867 1.00 87.94 205 GLN A CA 1
ATOM 1632 C C . GLN A 1 205 ? 6.729 -1.650 15.418 1.00 87.94 205 GLN A C 1
ATOM 1634 O O . GLN A 1 205 ? 5.923 -1.802 14.498 1.00 87.94 205 GLN A O 1
ATOM 1639 N N . ASP A 1 206 ? 8.002 -1.294 15.228 1.00 84.38 206 ASP A N 1
ATOM 1640 C CA . ASP A 1 206 ? 8.661 -1.179 13.920 1.00 84.38 206 ASP A CA 1
ATOM 1641 C C . ASP A 1 206 ? 7.909 -0.283 12.916 1.00 84.38 206 ASP A C 1
ATOM 1643 O O . ASP A 1 206 ? 7.871 -0.549 11.715 1.00 84.38 206 ASP A O 1
ATOM 1647 N N . TRP A 1 207 ? 7.267 0.784 13.409 1.00 89.62 207 TRP A N 1
ATOM 1648 C CA . TRP A 1 207 ? 6.579 1.740 12.545 1.00 89.62 207 TRP A CA 1
ATOM 1649 C C . TRP A 1 207 ? 7.597 2.601 11.770 1.00 89.62 207 TRP A C 1
ATOM 1651 O O . TRP A 1 207 ? 8.523 3.133 12.395 1.00 89.62 207 TRP A O 1
ATOM 1661 N N . PRO A 1 208 ? 7.438 2.772 10.443 1.00 88.19 208 PRO A N 1
ATOM 1662 C CA . PRO A 1 208 ? 8.318 3.615 9.629 1.00 88.19 208 PRO A CA 1
ATOM 1663 C C . PRO A 1 208 ? 8.350 5.074 10.095 1.00 88.19 208 PRO A C 1
ATOM 1665 O O . PRO A 1 208 ? 7.431 5.550 10.759 1.00 88.19 208 PRO A O 1
ATOM 1668 N N . ARG A 1 209 ? 9.393 5.831 9.735 1.00 86.81 209 ARG A N 1
ATOM 1669 C CA . ARG A 1 209 ? 9.479 7.251 10.142 1.00 86.81 209 ARG A CA 1
ATOM 1670 C C . ARG A 1 209 ? 8.468 8.117 9.400 1.00 86.81 209 ARG A C 1
ATOM 1672 O O . ARG A 1 209 ? 8.128 9.204 9.866 1.00 86.81 209 ARG A O 1
ATOM 1679 N N . ILE A 1 210 ? 8.010 7.644 8.244 1.00 85.25 210 ILE A N 1
ATOM 1680 C CA . ILE A 1 210 ? 6.959 8.289 7.469 1.00 85.25 210 ILE A CA 1
ATOM 1681 C C . ILE A 1 210 ? 5.594 7.884 8.012 1.00 85.25 210 ILE A C 1
ATOM 1683 O O . ILE A 1 210 ? 5.265 6.705 8.121 1.00 85.25 210 ILE A O 1
ATOM 1687 N N . GLY A 1 211 ? 4.763 8.895 8.245 1.00 79.69 211 GLY A N 1
ATOM 1688 C CA . GLY A 1 211 ? 3.379 8.709 8.644 1.00 79.69 2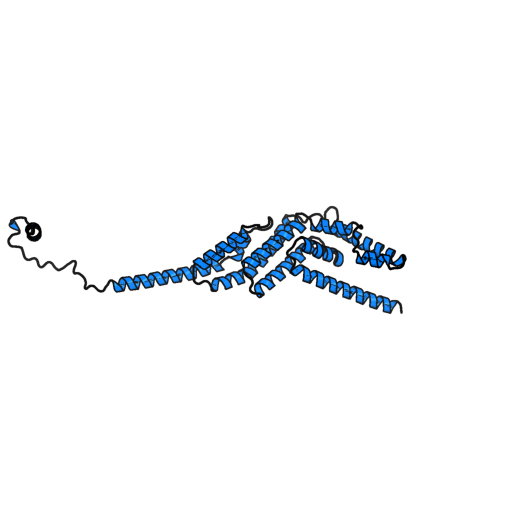11 GLY A CA 1
ATOM 1689 C C . GLY A 1 211 ? 3.210 8.510 10.147 1.00 79.69 211 GLY A C 1
ATOM 1690 O O . GLY A 1 211 ? 4.056 7.961 10.845 1.00 79.69 211 GLY A O 1
ATOM 1691 N N . SER A 1 212 ? 2.087 8.998 10.663 1.00 87.19 212 SER A N 1
ATOM 1692 C CA . SER A 1 212 ? 1.787 8.985 12.092 1.00 87.19 212 SER A CA 1
ATOM 1693 C C . SER A 1 212 ? 1.008 7.724 12.458 1.00 87.19 212 SER A C 1
ATOM 1695 O O . SER A 1 212 ? -0.176 7.609 12.136 1.00 87.19 212 SER A O 1
ATOM 1697 N N . SER A 1 213 ? 1.645 6.802 13.188 1.00 87.06 213 SER A N 1
ATOM 1698 C CA . SER A 1 213 ? 0.982 5.607 13.737 1.00 87.06 213 SER A CA 1
ATOM 1699 C C . SER A 1 213 ? -0.214 5.964 14.620 1.00 87.06 213 SER A C 1
ATOM 1701 O O . SER A 1 213 ? -1.233 5.277 14.617 1.00 87.06 213 SER A O 1
ATOM 1703 N N . ARG A 1 214 ? -0.127 7.094 15.329 1.00 87.06 214 ARG A N 1
ATOM 1704 C CA . ARG A 1 214 ? -1.228 7.649 16.117 1.00 87.06 214 ARG A CA 1
ATOM 1705 C C . ARG A 1 214 ? -2.411 8.054 15.240 1.00 87.06 214 ARG A C 1
ATOM 1707 O O . ARG A 1 214 ? -3.544 7.749 15.586 1.00 87.06 214 ARG A O 1
ATOM 1714 N N . SER A 1 215 ? -2.155 8.716 14.117 1.00 87.12 215 SER A N 1
ATOM 1715 C CA . SER A 1 215 ? -3.217 9.126 13.193 1.00 87.12 215 SER A CA 1
ATOM 1716 C C . SER A 1 215 ? -3.892 7.908 12.566 1.00 87.12 215 SER A C 1
ATOM 1718 O O . SER A 1 215 ? -5.111 7.883 12.458 1.00 87.12 215 SER A O 1
ATOM 1720 N N . VAL A 1 216 ? -3.120 6.866 12.242 1.00 87.81 216 VAL A N 1
ATOM 1721 C CA . VAL A 1 216 ? -3.660 5.581 11.775 1.00 87.81 216 VAL A CA 1
ATOM 1722 C C . VAL A 1 216 ? -4.531 4.929 12.851 1.00 87.81 216 VAL A C 1
ATOM 1724 O O . VAL A 1 216 ? -5.646 4.520 12.551 1.00 87.81 216 VAL A O 1
ATOM 1727 N N . TYR A 1 217 ? -4.088 4.898 14.112 1.00 88.44 217 TYR A N 1
ATOM 1728 C CA . TYR A 1 217 ? -4.903 4.396 15.225 1.00 88.44 217 TYR A CA 1
ATOM 1729 C C . TYR A 1 217 ? -6.238 5.145 15.346 1.00 88.44 217 TYR A C 1
ATOM 1731 O O . TYR A 1 217 ? -7.301 4.526 15.358 1.00 88.44 217 TYR A O 1
ATOM 1739 N N . GLU A 1 218 ? -6.183 6.478 15.405 1.00 87.44 218 GLU A N 1
ATOM 1740 C CA . GLU A 1 218 ? -7.364 7.333 15.555 1.00 87.44 218 GLU A CA 1
ATOM 1741 C C . GLU A 1 218 ? -8.342 7.145 14.381 1.00 87.44 218 GLU A C 1
ATOM 1743 O O . GLU A 1 218 ? -9.549 7.048 14.600 1.00 87.44 218 GLU A O 1
ATOM 1748 N N . GLN A 1 219 ? -7.834 7.021 13.150 1.00 87.88 219 GLN A N 1
ATOM 1749 C CA . GLN A 1 219 ? -8.649 6.860 11.943 1.00 87.88 219 GLN A CA 1
ATOM 1750 C C . GLN A 1 219 ? -9.165 5.435 11.700 1.00 87.88 219 GLN A C 1
ATOM 1752 O O . GLN A 1 219 ? -10.217 5.293 11.085 1.00 87.88 219 GLN A O 1
ATOM 1757 N N . LEU A 1 220 ? -8.460 4.393 12.146 1.00 85.94 220 LEU A N 1
ATOM 1758 C CA . LEU A 1 220 ? -8.923 3.006 12.024 1.00 85.94 220 LEU A CA 1
ATOM 1759 C C . LEU A 1 220 ? -10.022 2.694 13.038 1.00 85.94 220 LEU A C 1
ATOM 1761 O O . LEU A 1 220 ? -11.030 2.076 12.702 1.00 85.94 220 LEU A O 1
ATOM 1765 N N . VAL A 1 221 ? -9.815 3.113 14.287 1.00 84.31 221 VAL A N 1
ATOM 1766 C CA . VAL A 1 221 ? -10.714 2.796 15.400 1.00 84.31 221 VAL A CA 1
ATOM 1767 C C . VAL A 1 221 ? -11.962 3.682 15.359 1.00 84.31 221 VAL A C 1
ATOM 1769 O O . VAL A 1 221 ? -13.073 3.166 15.497 1.00 84.31 221 VAL A O 1
ATOM 1772 N N . GLN A 1 222 ? -11.777 4.993 15.138 1.00 81.62 222 GLN A N 1
ATOM 1773 C CA . GLN A 1 222 ? -12.818 6.034 15.141 1.00 81.62 222 GLN A CA 1
ATOM 1774 C C . GLN A 1 222 ? -13.968 5.737 16.124 1.00 81.62 222 GLN A C 1
ATOM 1776 O O . GLN A 1 222 ? -13.742 5.474 17.307 1.00 81.62 222 GLN A O 1
ATOM 1781 N N . ASN A 1 223 ? -15.209 5.796 15.637 1.00 85.19 223 ASN A N 1
ATOM 1782 C CA . ASN A 1 223 ? -16.414 5.685 16.442 1.00 85.19 223 ASN A CA 1
ATOM 1783 C C . ASN A 1 223 ? -16.854 4.229 16.623 1.00 85.19 223 ASN A C 1
ATOM 1785 O O . ASN A 1 223 ? -17.535 3.939 17.598 1.00 85.19 223 ASN A O 1
ATOM 1789 N N . ALA A 1 224 ? -16.428 3.305 15.754 1.00 85.44 224 ALA A N 1
ATOM 1790 C CA . ALA A 1 224 ? -16.894 1.915 15.750 1.00 85.44 224 ALA A CA 1
ATOM 1791 C C . ALA A 1 224 ? -16.708 1.222 17.108 1.00 85.44 224 ALA A C 1
ATOM 1793 O O . ALA A 1 224 ? -17.660 0.702 17.692 1.00 85.44 224 ALA A O 1
ATOM 1794 N N . VAL A 1 225 ? -15.490 1.277 17.654 1.00 86.25 225 VAL A N 1
ATOM 1795 C CA . VAL A 1 225 ? -15.189 0.648 18.947 1.00 86.25 225 VAL A CA 1
ATOM 1796 C C . VAL A 1 225 ? -15.905 1.360 20.094 1.00 86.25 225 VAL A C 1
ATOM 1798 O O . VAL A 1 225 ? -16.434 0.715 20.998 1.00 86.25 225 VAL A O 1
ATOM 1801 N N . VAL A 1 226 ? -15.945 2.694 20.056 1.00 86.00 226 VAL A N 1
ATOM 1802 C CA . VAL A 1 226 ? -16.591 3.508 21.093 1.00 86.00 226 VAL A CA 1
ATOM 1803 C C . VAL A 1 226 ? -18.093 3.234 21.139 1.00 86.00 226 VAL A C 1
ATOM 1805 O O . VAL A 1 226 ? -18.661 3.088 22.221 1.00 86.00 226 VAL A O 1
ATOM 1808 N N . ASP A 1 227 ? -18.741 3.144 19.984 1.00 89.06 227 ASP A N 1
ATOM 1809 C CA . ASP A 1 227 ? -20.178 2.931 19.889 1.00 89.06 227 ASP A CA 1
ATOM 1810 C C . ASP A 1 227 ? -20.556 1.512 20.306 1.00 89.06 227 ASP A C 1
ATOM 1812 O O . ASP A 1 227 ? -21.485 1.343 21.100 1.00 89.06 227 ASP A O 1
ATOM 1816 N N . LYS A 1 228 ? -19.773 0.499 19.914 1.00 91.25 228 LYS A N 1
ATOM 1817 C CA . LYS A 1 228 ? -19.966 -0.862 20.425 1.00 91.25 228 LYS A CA 1
ATOM 1818 C C . LYS A 1 228 ? -19.751 -0.947 21.941 1.00 91.25 228 LYS A C 1
ATOM 1820 O O . LYS A 1 228 ? -20.554 -1.569 22.636 1.00 91.25 228 LYS A O 1
ATOM 1825 N N . ALA A 1 229 ? -18.723 -0.287 22.479 1.00 89.06 229 ALA A N 1
ATOM 1826 C CA . ALA A 1 229 ? -18.465 -0.267 23.919 1.00 89.06 229 ALA A CA 1
ATOM 1827 C C . ALA A 1 229 ? -19.627 0.360 24.707 1.00 89.06 229 ALA A C 1
ATOM 1829 O O . ALA A 1 22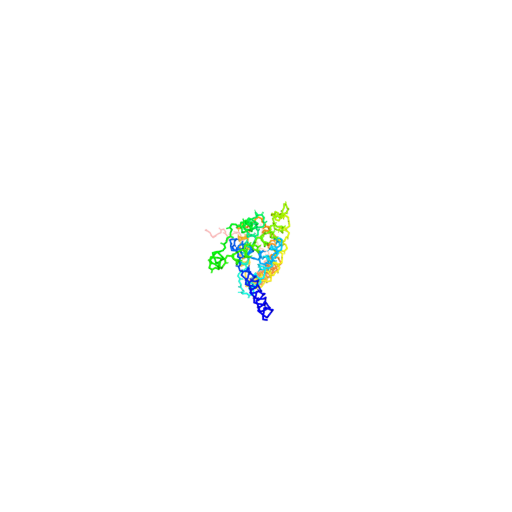9 ? -20.009 -0.165 25.752 1.00 89.06 229 ALA A O 1
ATOM 1830 N N . LYS A 1 230 ? -20.237 1.442 24.197 1.00 90.62 230 LYS A N 1
ATOM 1831 C CA . LYS A 1 230 ? -21.444 2.035 24.801 1.00 90.62 230 LYS A CA 1
ATOM 1832 C C . LYS A 1 230 ? -22.596 1.032 24.854 1.00 90.62 230 LYS A C 1
ATOM 1834 O O . LYS A 1 230 ? -23.232 0.921 25.898 1.00 90.62 230 LYS A O 1
ATOM 1839 N N . VAL A 1 231 ? -22.848 0.298 23.767 1.00 92.25 231 VAL A N 1
ATOM 1840 C CA . VAL A 1 231 ? -23.917 -0.717 23.711 1.00 92.25 231 VAL A CA 1
ATOM 1841 C C . VAL A 1 231 ? -23.700 -1.801 24.768 1.00 92.25 231 VAL A C 1
ATOM 1843 O O . VAL A 1 231 ? -24.613 -2.093 25.539 1.00 92.25 231 VAL A O 1
ATOM 1846 N N . LEU A 1 232 ? -22.487 -2.351 24.859 1.00 91.25 232 LEU A N 1
ATOM 1847 C CA . LEU A 1 232 ? -22.165 -3.391 25.842 1.00 91.25 232 LEU A CA 1
ATOM 1848 C C . LEU A 1 232 ? -22.256 -2.874 27.286 1.00 91.25 232 LEU A C 1
ATOM 1850 O O . LEU A 1 232 ? -22.774 -3.566 28.160 1.00 91.25 232 LEU A O 1
ATOM 1854 N N . LEU A 1 233 ? -21.807 -1.642 27.551 1.00 91.44 233 LEU A N 1
ATOM 1855 C CA . LEU A 1 233 ? -21.932 -1.023 28.874 1.00 91.44 233 LEU A CA 1
ATOM 1856 C C . LEU A 1 233 ? -23.393 -0.852 29.295 1.00 91.44 233 LEU A C 1
ATOM 1858 O O . LEU A 1 233 ? -23.724 -1.146 30.441 1.00 91.44 233 LEU A O 1
ATOM 1862 N N . ILE A 1 234 ? -24.262 -0.415 28.381 1.00 92.94 234 ILE A N 1
ATOM 1863 C CA . ILE A 1 234 ? -25.701 -0.293 28.647 1.00 92.94 234 ILE A CA 1
ATOM 1864 C C . ILE A 1 234 ? -26.281 -1.660 29.023 1.00 92.94 234 ILE A C 1
ATOM 1866 O O . ILE A 1 234 ? -26.919 -1.774 30.065 1.00 92.94 234 ILE A O 1
ATOM 1870 N N . GLN A 1 235 ? -25.981 -2.710 28.253 1.00 91.38 235 GLN A N 1
ATOM 1871 C CA . GLN A 1 235 ? -26.453 -4.072 28.537 1.00 91.38 235 GLN A CA 1
ATOM 1872 C C . GLN A 1 235 ? -25.978 -4.591 29.904 1.00 91.38 235 GLN A C 1
ATOM 1874 O O . GLN A 1 235 ? -26.742 -5.222 30.640 1.00 91.38 235 GLN A O 1
ATOM 1879 N N . ILE A 1 236 ? -24.724 -4.313 30.275 1.00 91.50 236 ILE A N 1
ATOM 1880 C CA . ILE A 1 236 ? -24.174 -4.687 31.585 1.00 91.50 236 ILE A CA 1
ATOM 1881 C C . ILE A 1 236 ? -24.902 -3.938 32.707 1.00 91.50 236 ILE A C 1
ATOM 1883 O O . ILE A 1 236 ? -25.294 -4.558 33.696 1.00 91.50 236 ILE A O 1
ATOM 1887 N N . ILE A 1 237 ? -25.109 -2.626 32.560 1.00 92.56 237 ILE A N 1
ATOM 1888 C CA . ILE A 1 237 ? -25.815 -1.804 33.553 1.00 92.56 237 ILE A CA 1
ATOM 1889 C C . ILE A 1 237 ? -27.254 -2.297 33.722 1.00 92.56 237 ILE A C 1
ATOM 1891 O O . ILE A 1 237 ? -27.674 -2.555 34.848 1.00 92.56 237 ILE A O 1
ATOM 1895 N N . GLU A 1 238 ? -27.982 -2.516 32.626 1.00 93.00 238 GLU A N 1
ATOM 1896 C CA . GLU A 1 238 ? -29.353 -3.036 32.650 1.00 93.00 238 GLU A CA 1
ATOM 1897 C C . GLU A 1 238 ? -29.430 -4.400 33.348 1.00 93.00 238 GLU A C 1
ATOM 1899 O O . GLU A 1 238 ? -30.302 -4.622 34.188 1.00 93.00 238 GLU A O 1
ATOM 1904 N N . SER A 1 239 ? -28.483 -5.301 33.069 1.00 91.69 239 SER A N 1
ATOM 1905 C CA . SER A 1 239 ? -28.389 -6.610 33.727 1.00 91.69 239 SER A CA 1
ATOM 1906 C C . SER A 1 239 ? -28.148 -6.492 35.238 1.00 91.69 239 SER A C 1
ATOM 1908 O O . SER A 1 239 ? -28.780 -7.200 36.037 1.00 91.69 239 SER A O 1
ATOM 1910 N N . ILE A 1 240 ? -27.274 -5.569 35.656 1.00 91.69 240 ILE A N 1
ATOM 1911 C CA . ILE A 1 240 ? -27.009 -5.280 37.070 1.00 91.69 240 ILE A CA 1
ATOM 1912 C C . ILE A 1 240 ? -28.261 -4.712 37.742 1.00 91.69 240 ILE A C 1
ATOM 1914 O O . ILE A 1 240 ? -28.623 -5.172 38.825 1.00 91.69 240 ILE A O 1
ATOM 1918 N N . GLU A 1 241 ? -28.953 -3.764 37.109 1.00 90.94 241 GLU A N 1
ATOM 1919 C CA . GLU A 1 241 ? -30.188 -3.179 37.637 1.00 90.94 241 GLU A CA 1
ATOM 1920 C C . GLU A 1 241 ? -31.287 -4.230 37.824 1.00 90.94 241 GLU A C 1
ATOM 1922 O O . GLU A 1 241 ? -31.924 -4.288 38.878 1.00 90.94 241 GLU A O 1
ATOM 1927 N N . LEU A 1 242 ? -31.492 -5.094 36.828 1.00 91.31 242 LEU A N 1
ATOM 1928 C CA . LEU A 1 242 ? -32.470 -6.183 36.882 1.00 91.31 242 LEU A CA 1
ATOM 1929 C C . LEU A 1 242 ? -32.132 -7.180 37.994 1.00 91.31 242 LEU A C 1
ATOM 1931 O O . LEU A 1 242 ? -33.011 -7.616 38.740 1.00 91.31 242 LEU A O 1
ATOM 1935 N N . SER A 1 243 ? -30.849 -7.514 38.136 1.00 87.69 243 SER A N 1
ATOM 1936 C CA . SER A 1 243 ? -30.357 -8.404 39.188 1.00 87.69 243 SER A CA 1
ATOM 1937 C C . SER A 1 243 ? -30.508 -7.788 40.579 1.00 87.69 243 SER A C 1
ATOM 1939 O O . SER A 1 243 ? -30.893 -8.482 41.521 1.00 87.69 243 SER A O 1
ATOM 1941 N N . ALA A 1 244 ? -30.246 -6.487 40.719 1.00 86.69 244 ALA A N 1
ATOM 1942 C CA . ALA A 1 244 ? -30.434 -5.757 41.965 1.00 86.69 244 ALA A CA 1
ATOM 1943 C C . ALA A 1 244 ? -31.917 -5.702 42.357 1.00 86.69 244 ALA A C 1
ATOM 1945 O O . ALA A 1 244 ? -32.245 -6.062 43.484 1.00 86.69 244 ALA A O 1
ATOM 1946 N N . LYS A 1 245 ? -32.817 -5.346 41.426 1.00 87.69 245 LYS A N 1
ATOM 1947 C CA . LYS A 1 245 ? -34.275 -5.331 41.658 1.00 87.69 245 LYS A CA 1
ATOM 1948 C C . LYS A 1 245 ? -34.790 -6.690 42.127 1.00 87.69 245 LYS A C 1
ATOM 1950 O O . LYS A 1 245 ? -35.411 -6.761 43.181 1.00 87.69 245 LYS A O 1
ATOM 1955 N N . LYS A 1 246 ? -34.427 -7.773 41.429 1.00 86.31 246 LYS A N 1
ATOM 1956 C CA . LYS A 1 246 ? -34.785 -9.145 41.834 1.00 86.31 246 LYS A CA 1
ATOM 1957 C C . LYS A 1 246 ? -34.294 -9.490 43.238 1.00 86.31 246 LYS A C 1
ATOM 1959 O O . LYS A 1 246 ? -35.012 -10.133 43.997 1.00 86.31 246 LYS A O 1
ATOM 1964 N N . ARG A 1 247 ? -33.075 -9.068 43.599 1.00 81.56 247 ARG A N 1
ATOM 1965 C CA . ARG A 1 247 ? -32.548 -9.278 44.953 1.00 81.56 247 ARG A CA 1
ATOM 1966 C C . ARG A 1 247 ? -33.353 -8.504 45.990 1.00 81.56 247 ARG A C 1
ATOM 1968 O O . ARG A 1 247 ? -33.722 -9.111 46.984 1.00 81.56 247 ARG A O 1
ATOM 1975 N N . PHE A 1 248 ? -33.663 -7.230 45.750 1.00 76.19 248 PHE A N 1
ATOM 1976 C CA . PHE A 1 248 ? -34.465 -6.412 46.668 1.00 76.19 248 PHE A CA 1
ATOM 1977 C C . PHE A 1 248 ? -35.892 -6.940 46.857 1.00 76.19 248 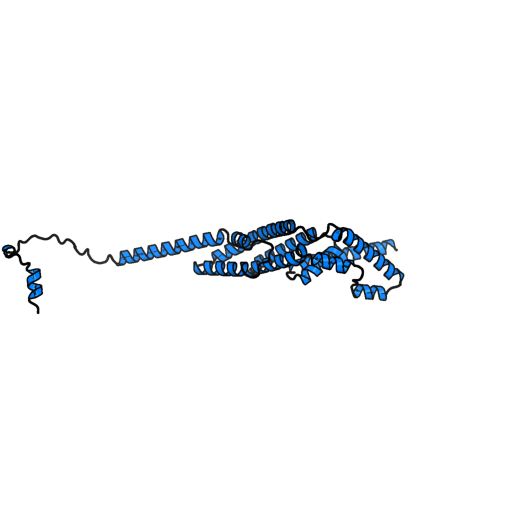PHE A C 1
ATOM 1979 O O . PHE A 1 248 ? -36.392 -6.928 47.977 1.00 76.19 248 PHE A O 1
ATOM 1986 N N . GLU A 1 249 ? -36.520 -7.443 45.795 1.00 75.00 249 GLU A N 1
ATOM 1987 C CA . GLU A 1 249 ? -37.826 -8.110 45.868 1.00 75.00 249 GLU A CA 1
ATOM 1988 C C . GLU A 1 249 ? -37.735 -9.423 46.664 1.00 75.00 249 GLU A C 1
ATOM 1990 O O . GLU A 1 249 ? -38.581 -9.695 47.507 1.00 75.00 249 GLU A O 1
ATOM 1995 N N . SER A 1 250 ? -36.660 -10.204 46.494 1.00 62.03 250 SER A N 1
ATOM 1996 C CA . SER A 1 250 ? -36.452 -11.444 47.261 1.00 62.03 250 SER A CA 1
ATOM 1997 C C . SER A 1 250 ? -36.127 -11.233 48.748 1.00 62.03 250 SER A C 1
ATOM 1999 O O . SER A 1 250 ? -36.261 -12.164 49.539 1.00 62.03 250 SER A O 1
ATOM 2001 N N . THR A 1 251 ? -35.706 -10.029 49.155 1.00 58.34 251 THR A N 1
ATOM 2002 C CA . THR A 1 251 ? -35.522 -9.668 50.572 1.00 58.34 251 THR A CA 1
ATOM 2003 C C . THR A 1 251 ? -36.786 -9.111 51.227 1.00 58.34 251 THR A C 1
ATOM 2005 O O . THR A 1 251 ? -36.757 -8.863 52.432 1.00 58.34 251 THR A O 1
ATOM 2008 N N . SER A 1 252 ? -37.889 -8.914 50.489 1.00 52.47 252 SER A N 1
ATOM 2009 C CA . SER A 1 252 ? -39.130 -8.348 51.041 1.00 52.47 252 SER A CA 1
ATOM 2010 C C . SER A 1 252 ? -40.110 -9.378 51.622 1.00 52.47 252 SER A C 1
ATOM 2012 O O . SER A 1 252 ? -41.235 -9.007 51.940 1.00 52.47 252 SER A O 1
ATOM 2014 N N . ASP A 1 253 ? -39.701 -10.638 51.805 1.00 46.44 253 ASP A N 1
ATOM 2015 C CA . ASP A 1 253 ? -40.546 -11.722 52.345 1.00 46.44 253 ASP A CA 1
ATOM 2016 C C . ASP A 1 253 ? -40.290 -12.017 53.835 1.00 46.44 253 ASP A C 1
ATOM 2018 O O . ASP A 1 253 ? -40.242 -13.160 54.293 1.00 46.44 253 ASP A O 1
ATOM 2022 N N . GLY A 1 254 ? -40.157 -10.962 54.632 1.00 52.31 254 GLY A N 1
ATOM 2023 C CA . GLY A 1 254 ? -40.503 -11.018 56.050 1.00 52.31 254 GLY A CA 1
ATOM 2024 C C . GLY A 1 254 ? -41.726 -10.134 56.274 1.00 52.31 254 GLY A C 1
ATOM 2025 O O . GLY A 1 254 ? -41.738 -9.025 55.734 1.00 52.31 254 GLY A O 1
ATOM 2026 N N . PRO A 1 255 ? -42.746 -10.557 57.056 1.00 48.59 255 PRO A N 1
ATOM 2027 C CA . PRO A 1 255 ? -43.784 -9.622 57.486 1.00 48.59 255 PRO A CA 1
ATOM 2028 C C . PRO A 1 255 ? -43.088 -8.403 58.100 1.00 48.59 255 PRO A C 1
ATOM 2030 O O . PRO A 1 255 ? -42.013 -8.580 58.682 1.00 48.59 255 PRO A O 1
ATOM 2033 N N . PRO A 1 256 ? -43.646 -7.185 57.968 1.00 48.12 256 PRO A N 1
ATOM 2034 C CA . PRO A 1 256 ? -43.021 -6.001 58.530 1.00 48.12 256 PRO A CA 1
ATOM 2035 C C . PRO A 1 256 ? -42.751 -6.299 59.998 1.00 48.12 256 PRO A C 1
ATOM 2037 O O . PRO A 1 256 ? -43.687 -6.459 60.782 1.00 48.12 256 PRO A O 1
ATOM 2040 N N . THR A 1 257 ? -41.480 -6.452 60.372 1.00 49.47 257 THR A N 1
ATOM 2041 C CA . THR A 1 257 ? -41.122 -6.484 61.778 1.00 49.47 257 THR A CA 1
ATOM 2042 C C . THR A 1 257 ? -41.566 -5.127 62.268 1.00 49.47 257 THR A C 1
ATOM 2044 O O . THR A 1 257 ? -41.034 -4.102 61.837 1.00 49.47 257 THR A O 1
ATOM 2047 N N . ALA A 1 258 ? -42.621 -5.115 63.074 1.00 47.19 258 ALA A N 1
ATOM 2048 C CA . ALA A 1 258 ? -43.109 -3.928 63.729 1.00 47.19 258 ALA A CA 1
ATOM 2049 C C . ALA A 1 258 ? -41.973 -3.418 64.627 1.00 47.19 258 ALA A C 1
ATOM 2051 O O . ALA A 1 258 ? -41.857 -3.764 65.795 1.00 47.19 258 ALA A O 1
ATOM 2052 N N . ILE A 1 259 ? -41.079 -2.602 64.062 1.00 51.34 259 ILE A N 1
ATOM 2053 C CA . ILE A 1 259 ? -40.079 -1.836 64.818 1.00 51.34 259 ILE A CA 1
ATOM 2054 C C . ILE A 1 259 ? -40.812 -0.875 65.773 1.00 51.34 259 ILE A C 1
ATOM 2056 O O . ILE A 1 259 ? -40.271 -0.453 66.793 1.00 51.34 259 ILE A O 1
ATOM 2060 N N . PHE A 1 260 ? -42.085 -0.611 65.481 1.00 52.16 260 PHE A N 1
ATOM 2061 C CA . PHE A 1 260 ? -43.039 0.043 66.352 1.00 52.16 260 PHE A CA 1
ATOM 2062 C C . PHE A 1 260 ? -44.246 -0.874 66.553 1.00 52.16 260 PHE A C 1
ATOM 2064 O O . PHE A 1 260 ? -45.303 -0.651 65.971 1.00 52.16 260 PHE A O 1
ATOM 2071 N N . ASP A 1 261 ? -44.106 -1.904 67.388 1.00 43.81 261 ASP A N 1
ATOM 2072 C CA . ASP A 1 261 ? -45.276 -2.336 68.150 1.00 43.81 261 ASP A CA 1
ATOM 2073 C C . ASP A 1 261 ? -45.781 -1.096 68.897 1.00 43.81 261 ASP A C 1
ATOM 2075 O O . ASP A 1 261 ? -45.020 -0.457 69.638 1.00 43.81 261 ASP A O 1
ATOM 2079 N N . GLU A 1 262 ? -47.040 -0.713 68.669 1.00 47.03 262 GLU A N 1
ATOM 2080 C CA . GLU A 1 262 ? -47.732 0.241 69.528 1.00 47.03 262 GLU A CA 1
ATOM 2081 C C . GLU A 1 262 ? -47.547 -0.244 70.963 1.00 47.03 262 GLU A C 1
ATOM 2083 O O . GLU A 1 262 ? -48.118 -1.251 71.388 1.00 47.03 262 GLU A O 1
ATOM 2088 N N . ARG A 1 263 ? -46.685 0.447 71.714 1.00 47.31 263 ARG A N 1
ATOM 2089 C CA . ARG A 1 263 ? -46.491 0.162 73.128 1.00 47.31 263 ARG A CA 1
ATOM 2090 C C . ARG A 1 263 ? -47.817 0.443 73.811 1.00 47.31 263 ARG A C 1
ATOM 2092 O O . ARG A 1 263 ? -48.106 1.584 74.164 1.00 47.31 263 ARG A O 1
ATOM 2099 N N . VAL A 1 264 ? -48.606 -0.603 74.032 1.00 50.88 264 VAL A N 1
ATOM 2100 C CA . VAL A 1 264 ? -49.694 -0.571 75.000 1.00 50.88 264 VAL A CA 1
ATOM 2101 C C . VAL A 1 264 ? -49.033 -0.290 76.343 1.00 50.88 264 VAL A C 1
ATOM 2103 O O . VAL A 1 264 ? -48.412 -1.162 76.951 1.00 50.88 264 VAL A O 1
ATOM 2106 N N . TYR A 1 265 ? -49.098 0.969 76.766 1.00 49.66 265 TYR A N 1
ATOM 2107 C CA . TYR A 1 265 ? -48.566 1.422 78.038 1.00 49.66 265 TYR A CA 1
ATOM 2108 C C . TYR A 1 265 ? -49.363 0.745 79.158 1.00 49.66 265 TYR A C 1
ATOM 2110 O O . TYR A 1 265 ? -50.446 1.191 79.533 1.00 49.66 265 TYR A O 1
ATOM 2118 N N . ARG A 1 266 ? -48.841 -0.365 79.682 1.00 54.16 266 ARG A N 1
ATOM 2119 C CA . ARG A 1 266 ? -49.221 -0.875 80.998 1.00 54.16 266 ARG A CA 1
ATOM 2120 C C . ARG A 1 266 ? -48.162 -0.385 81.981 1.00 54.16 266 ARG A C 1
ATOM 2122 O O . ARG A 1 266 ? -47.008 -0.786 81.838 1.00 54.16 266 ARG A O 1
ATOM 2129 N N . PRO A 1 267 ? -48.508 0.499 82.930 1.00 47.19 267 PRO A N 1
ATOM 2130 C CA . PRO A 1 267 ? -47.563 0.903 83.952 1.00 47.19 267 PRO A CA 1
ATOM 2131 C C . PRO A 1 267 ? -47.174 -0.331 84.769 1.00 47.19 267 PRO A C 1
ATOM 2133 O O . PRO A 1 267 ? -48.030 -0.993 85.354 1.00 47.19 267 PRO A O 1
ATOM 2136 N N . ASP A 1 268 ? -45.883 -0.648 84.759 1.00 48.81 268 ASP A N 1
ATOM 2137 C CA . ASP A 1 268 ? -45.301 -1.720 85.558 1.00 48.81 268 ASP A CA 1
ATOM 2138 C C . ASP A 1 268 ? -45.376 -1.299 87.035 1.00 48.81 268 ASP A C 1
ATOM 2140 O O . ASP A 1 268 ? -44.935 -0.202 87.397 1.00 48.81 268 ASP A O 1
ATOM 2144 N N . SER A 1 269 ? -45.943 -2.139 87.903 1.00 53.56 269 SER A N 1
ATOM 2145 C CA . SER A 1 269 ? -46.238 -1.806 89.310 1.00 53.56 269 SER A CA 1
ATOM 2146 C C . SER A 1 269 ? -44.990 -1.612 90.190 1.00 53.56 269 SER A C 1
ATOM 2148 O O . SER A 1 269 ? -45.099 -1.490 91.408 1.00 53.56 269 SER A O 1
ATOM 2150 N N . GLN A 1 270 ? -43.796 -1.613 89.591 1.00 52.59 270 GLN A N 1
ATOM 2151 C CA . GLN A 1 270 ? -42.505 -1.419 90.253 1.00 52.59 270 GLN A CA 1
ATOM 2152 C C . GLN A 1 270 ? -41.642 -0.315 89.621 1.00 52.59 270 GLN A C 1
ATOM 2154 O O . GLN A 1 270 ? -40.480 -0.153 89.996 1.00 52.59 270 GLN A O 1
ATOM 2159 N N . ALA A 1 271 ? -42.206 0.524 88.740 1.00 51.16 271 ALA A N 1
ATOM 2160 C CA . ALA A 1 271 ? -41.507 1.684 88.168 1.00 51.16 271 ALA A CA 1
ATOM 2161 C C . ALA A 1 271 ? -40.947 2.661 89.231 1.00 51.16 271 ALA A C 1
ATOM 2163 O O . ALA A 1 271 ? -40.061 3.463 88.943 1.00 51.16 271 ALA A O 1
ATOM 2164 N N . HIS A 1 272 ? -41.426 2.569 90.475 1.00 50.91 272 HIS A N 1
ATOM 2165 C CA . HIS A 1 272 ? -41.007 3.390 91.613 1.00 50.91 272 HIS A CA 1
ATOM 2166 C C . HIS A 1 272 ? -39.601 3.063 92.149 1.00 50.91 272 HIS A C 1
ATOM 2168 O O . HIS A 1 272 ? -39.064 3.849 92.923 1.00 50.91 272 HIS A O 1
ATOM 2174 N N . ILE A 1 273 ? -39.003 1.924 91.770 1.00 54.53 273 ILE A N 1
ATOM 2175 C CA . ILE A 1 273 ? -37.712 1.456 92.321 1.00 54.53 273 ILE A CA 1
ATOM 2176 C C . ILE A 1 273 ? -36.555 1.660 91.318 1.00 54.53 273 ILE A C 1
ATOM 2178 O O . ILE A 1 273 ? -35.398 1.397 91.623 1.00 54.53 273 ILE A O 1
ATOM 2182 N N . GLY A 1 274 ? -36.826 2.201 90.123 1.00 52.25 274 GLY A N 1
ATOM 2183 C CA . GLY A 1 274 ? -35.777 2.634 89.189 1.00 52.25 274 GLY A CA 1
ATOM 2184 C C . GLY A 1 274 ? -34.919 1.512 88.589 1.00 52.25 274 GLY A C 1
ATOM 2185 O O . GLY A 1 274 ? -33.857 1.793 88.038 1.00 52.25 274 GLY A O 1
ATOM 2186 N N . ILE A 1 275 ? -35.363 0.254 88.655 1.00 54.41 275 ILE A N 1
ATOM 2187 C CA . ILE A 1 275 ? -34.687 -0.884 88.020 1.00 54.41 275 ILE A CA 1
ATOM 2188 C C . ILE A 1 275 ? -35.657 -1.523 87.026 1.00 54.41 275 ILE A C 1
ATOM 2190 O O . ILE A 1 275 ? -36.735 -1.979 87.394 1.00 54.41 275 ILE A O 1
ATOM 2194 N N . SER A 1 276 ? -35.270 -1.541 85.749 1.00 53.44 276 SER A N 1
ATOM 2195 C CA . SER A 1 276 ? -36.020 -2.227 84.693 1.00 53.44 276 SER A CA 1
ATOM 2196 C C . SER A 1 276 ? -36.020 -3.741 84.935 1.00 53.44 276 SER A C 1
ATOM 2198 O O . SER A 1 276 ? -34.961 -4.360 85.061 1.00 53.44 276 SER A O 1
ATOM 2200 N N . THR A 1 277 ? -37.202 -4.354 84.937 1.00 54.19 277 THR A N 1
ATOM 2201 C CA . THR A 1 277 ? -37.429 -5.809 85.037 1.00 54.19 277 THR A CA 1
ATOM 2202 C C . THR A 1 277 ? -36.717 -6.597 83.928 1.00 54.19 277 THR A C 1
ATOM 2204 O O . THR A 1 277 ? -36.277 -7.726 84.150 1.00 54.19 277 THR A O 1
ATOM 2207 N N . GLN A 1 278 ? -36.489 -5.984 82.759 1.00 54.78 278 GLN A N 1
ATOM 2208 C CA . GLN A 1 278 ? -35.693 -6.585 81.679 1.00 54.78 278 GLN A CA 1
ATOM 2209 C C . GLN A 1 278 ? -34.193 -6.676 82.009 1.00 54.78 278 GLN A C 1
ATOM 2211 O O . GLN A 1 278 ? -33.520 -7.592 81.537 1.00 54.78 278 GLN A O 1
ATOM 2216 N N . LEU A 1 279 ? -33.662 -5.759 82.827 1.00 51.00 279 LEU A N 1
ATOM 2217 C CA . LEU A 1 279 ? -32.270 -5.800 83.288 1.00 51.00 279 LEU A CA 1
ATOM 2218 C C . LEU A 1 279 ? -32.081 -6.814 84.422 1.00 51.00 279 LEU A C 1
ATOM 2220 O O . LEU A 1 279 ? -31.076 -7.520 84.436 1.00 51.00 279 LEU A O 1
ATOM 2224 N N . TYR A 1 280 ? -33.061 -6.946 85.320 1.00 50.38 280 TYR A N 1
ATOM 2225 C CA . TYR A 1 280 ? -32.999 -7.907 86.426 1.00 50.38 280 TYR A CA 1
ATOM 2226 C C . TYR A 1 280 ? -32.980 -9.363 85.929 1.00 50.38 280 TYR A C 1
ATOM 2228 O O . TYR A 1 280 ? -32.117 -10.146 86.320 1.00 50.38 280 TYR A O 1
ATOM 2236 N N . ASN A 1 281 ? -33.845 -9.706 84.968 1.00 52.75 281 ASN A N 1
ATOM 2237 C CA . ASN A 1 281 ? -33.916 -11.067 84.418 1.00 52.75 281 ASN A CA 1
ATOM 2238 C C . ASN A 1 281 ? -32.668 -11.486 83.618 1.00 52.75 281 ASN A C 1
ATOM 2240 O O . ASN A 1 281 ? -32.445 -12.678 83.416 1.00 52.75 281 ASN A O 1
ATOM 2244 N N . ARG A 1 282 ? -31.835 -10.532 83.179 1.00 50.53 282 ARG A N 1
ATOM 2245 C CA . ARG A 1 282 ? -30.549 -10.821 82.523 1.00 50.53 282 ARG A CA 1
ATOM 2246 C C . ARG A 1 282 ? -29.405 -11.096 83.501 1.00 50.53 282 ARG A C 1
ATOM 2248 O O . ARG A 1 282 ? -28.421 -11.693 83.084 1.00 50.53 282 ARG A O 1
ATOM 2255 N N . TYR A 1 283 ? -29.526 -10.688 84.765 1.00 46.94 283 TYR A N 1
ATOM 2256 C CA . TYR A 1 283 ? -28.473 -10.843 85.777 1.00 46.94 283 TYR A CA 1
ATOM 2257 C C . TYR A 1 283 ? -28.647 -12.067 86.689 1.00 46.94 283 TYR A C 1
ATOM 2259 O O . TYR A 1 283 ? -27.704 -12.422 87.386 1.00 46.94 283 TYR A O 1
ATOM 2267 N N . VAL A 1 284 ? -29.813 -12.723 86.685 1.00 48.47 284 VAL A N 1
ATOM 2268 C CA . VAL A 1 284 ? -30.122 -13.853 87.591 1.00 48.47 284 VAL A CA 1
ATOM 2269 C C . VAL A 1 284 ? -29.876 -15.235 86.954 1.00 48.47 284 VAL A C 1
ATOM 2271 O O . VAL A 1 284 ? -29.989 -16.249 87.629 1.00 48.47 284 VAL A O 1
ATOM 2274 N N . ASN A 1 285 ? -29.474 -15.304 85.681 1.00 43.53 285 ASN A N 1
ATOM 2275 C CA . ASN A 1 285 ? -29.112 -16.567 85.018 1.00 43.53 285 ASN A CA 1
ATOM 2276 C C . ASN A 1 285 ? -27.592 -16.703 84.800 1.00 43.53 285 ASN A C 1
ATOM 2278 O O . ASN A 1 285 ? -27.141 -16.870 83.666 1.00 43.53 285 ASN A O 1
ATOM 2282 N N . PHE A 1 286 ? -26.831 -16.636 85.895 1.00 38.66 286 PHE A N 1
ATOM 2283 C CA . PHE A 1 286 ? -25.500 -17.234 86.050 1.00 38.66 286 PHE A CA 1
ATOM 2284 C C . PHE A 1 286 ? -25.430 -17.956 87.394 1.00 38.66 286 PHE A C 1
ATOM 2286 O O . PHE A 1 286 ? -25.896 -17.361 88.393 1.00 38.66 286 PHE A O 1
#

Organism: Caenorhabditis japonica (NCBI:txid281687)

pLDDT: mean 79.39, std 15.35, range [38.66, 96.25]

Sequence (286 aa):
MVHKIARAMTNRIVATRSELEFQNSSTLLDVSRPDWATNQLTAIALLQGKDIGQLLDLYLEKRFEYIRQLIDDSTTILSIVDEMKKTLAVVEELFLHGELIHAIHSVCNGQYRCELVRDMCADQAFSFERTINEDMDRVWRHLREKLSGRGAGTLPAQLVTEKCTAWMEKTCAVTHTLVAEVCEYFDSLDQIIDLLQAITLSLKQDWPRIGSSRSVYEQLVQNAVVDKAKVLLIQIIESIELSAKKRFESTSDGPPTAIFDERVYRPDSQAHIGISTQLYNRYVNF

Radius of gyration: 38.92 Å; chains: 1; bounding box: 77×36×142 Å